Protein AF-0000000081182614 (afdb_homodimer)

Nearest PDB structures (foldseek):
  3dm3-assembly2_C  TM=4.047E-01  e=1.523E+00  Methanocaldococcus jannaschii
  1r8y-assembly1_C  TM=3.162E-01  e=4.453E-01  Mus musculus
  8aaj-assembly1_A  TM=2.707E-01  e=3.231E-01  Pyrococcus abyssi GE5
  6jdg-assembly1_B  TM=3.229E-01  e=1.166E+00  Pseudomonas aeruginosa PAO1
  6vbv-assembly1_5  TM=3.030E-01  e=2.464E+00  Bos taurus

Structure (mmCIF, N/CA/C/O backbone):
data_AF-0000000081182614-model_v1
#
loop_
_entity.id
_entity.type
_entity.pdbx_description
1 polymer 'Uncharacterized protein'
#
loop_
_atom_site.group_PDB
_atom_site.id
_atom_site.type_symbol
_atom_site.label_atom_id
_atom_site.label_alt_id
_atom_site.label_comp_id
_atom_site.label_asym_id
_atom_site.label_entity_id
_atom_site.label_seq_id
_atom_site.pdbx_PDB_ins_code
_atom_site.Cartn_x
_atom_site.Cartn_y
_atom_site.Cartn_z
_atom_site.occupancy
_atom_site.B_iso_or_equiv
_atom_site.auth_seq_id
_atom_site.auth_comp_id
_atom_site.auth_asym_id
_atom_site.auth_atom_id
_atom_site.pdbx_PDB_model_num
ATOM 1 N N . MET A 1 1 ? -8.828 -9.375 -16.016 1 37.84 1 MET A N 1
ATOM 2 C CA . MET A 1 1 ? -8.555 -9.414 -17.453 1 37.84 1 MET A CA 1
ATOM 3 C C . MET A 1 1 ? -7.168 -9.977 -17.734 1 37.84 1 MET A C 1
ATOM 5 O O . MET A 1 1 ? -6.168 -9.422 -17.266 1 37.84 1 MET A O 1
ATOM 9 N N . ASN A 1 2 ? -7.109 -11.234 -17.828 1 48.44 2 ASN A N 1
ATOM 10 C CA . ASN A 1 2 ? -5.859 -11.906 -18.188 1 48.44 2 ASN A CA 1
ATOM 11 C C . ASN A 1 2 ? -5.414 -11.531 -19.594 1 48.44 2 ASN A C 1
ATOM 13 O O . ASN A 1 2 ? -6.227 -11.508 -20.516 1 48.44 2 ASN A O 1
ATOM 17 N N . THR A 1 3 ? -4.363 -10.727 -19.609 1 53.25 3 THR A N 1
ATOM 18 C CA . THR A 1 3 ? -3.793 -10.438 -20.922 1 53.25 3 THR A CA 1
ATOM 19 C C . THR A 1 3 ? -3.18 -11.695 -21.547 1 53.25 3 THR A C 1
ATOM 21 O O . THR A 1 3 ? -2.922 -12.672 -20.828 1 53.25 3 THR A O 1
ATOM 24 N N . PRO A 1 4 ? -3.088 -11.688 -22.75 1 53.47 4 PRO A N 1
ATOM 25 C CA . PRO A 1 4 ? -2.514 -12.812 -23.5 1 53.47 4 PRO A CA 1
ATOM 26 C C . PRO A 1 4 ? -1.189 -13.289 -22.906 1 53.47 4 PRO A C 1
ATOM 28 O O . PRO A 1 4 ? -0.886 -14.484 -22.953 1 53.47 4 PRO A O 1
ATOM 31 N N . ASN A 1 5 ? -0.365 -12.383 -22.344 1 55.75 5 ASN A N 1
ATOM 32 C CA . ASN A 1 5 ? 0.938 -12.828 -21.844 1 55.75 5 ASN A CA 1
ATOM 33 C C . ASN A 1 5 ? 0.867 -13.281 -20.391 1 55.75 5 ASN A C 1
ATOM 35 O O . ASN A 1 5 ? 1.898 -13.477 -19.75 1 55.75 5 ASN A O 1
ATOM 39 N N . GLY A 1 6 ? -0.298 -13.547 -20.062 1 64.06 6 GLY A N 1
ATOM 40 C CA . GLY A 1 6 ? -0.468 -14.07 -18.719 1 64.06 6 GLY A CA 1
ATOM 41 C C . GLY A 1 6 ? -0.461 -12.984 -17.656 1 64.06 6 GLY A C 1
ATOM 42 O O . GLY A 1 6 ? -0.591 -13.281 -16.453 1 64.06 6 GLY A O 1
ATOM 43 N N . GLN A 1 7 ? -0.145 -11.742 -18.156 1 64 7 GLN A N 1
ATOM 44 C CA . GLN A 1 7 ? -0.18 -10.641 -17.203 1 64 7 GLN A CA 1
ATOM 45 C C . GLN A 1 7 ? -1.613 -10.305 -16.812 1 64 7 GLN A C 1
ATOM 47 O O . GLN A 1 7 ? -2.492 -10.188 -17.672 1 64 7 GLN A O 1
ATOM 52 N N . TRP A 1 8 ? -1.843 -10.406 -15.492 1 69.25 8 TRP A N 1
ATOM 53 C CA . TRP A 1 8 ? -3.219 -10.117 -15.109 1 69.25 8 TRP A CA 1
ATOM 54 C C . TRP A 1 8 ? -3.289 -8.844 -14.273 1 69.25 8 TRP A C 1
ATOM 56 O O . TRP A 1 8 ? -4.375 -8.312 -14.023 1 69.25 8 TRP A O 1
ATOM 66 N N . GLY A 1 9 ? -1.998 -8.383 -13.977 1 72.25 9 GLY A N 1
ATOM 67 C CA . GLY A 1 9 ? -2.062 -7.16 -13.195 1 72.25 9 GLY A CA 1
ATOM 68 C C . GLY A 1 9 ? -0.771 -6.367 -13.219 1 72.25 9 GLY A C 1
ATOM 69 O O . GLY A 1 9 ? 0.311 -6.934 -13.383 1 72.25 9 GLY A O 1
ATOM 70 N N . VAL A 1 10 ? -0.917 -5.027 -13.305 1 76.75 10 VAL A N 1
ATOM 71 C CA . VAL A 1 10 ? 0.208 -4.109 -13.164 1 76.75 10 VAL A CA 1
ATOM 72 C C . VAL A 1 10 ? -0.086 -3.102 -12.055 1 76.75 10 VAL A C 1
ATOM 74 O O . VAL A 1 10 ? -1.239 -2.713 -11.852 1 76.75 10 VAL A O 1
ATOM 77 N N . PHE A 1 11 ? 0.906 -2.816 -11.359 1 81.56 11 PHE A N 1
ATOM 78 C CA . PHE A 1 11 ? 0.817 -1.798 -10.32 1 81.56 11 PHE A CA 1
ATOM 79 C C . PHE A 1 11 ? 1.948 -0.786 -10.453 1 81.56 11 PHE A C 1
ATOM 81 O O . PHE A 1 11 ? 3.111 -1.164 -10.602 1 81.56 11 PHE A O 1
ATOM 88 N N . LEU A 1 12 ? 1.521 0.566 -10.516 1 82.06 12 LEU A N 1
ATOM 89 C CA . LEU A 1 12 ? 2.479 1.663 -10.617 1 82.06 12 LEU A CA 1
ATOM 90 C C . LEU A 1 12 ? 2.295 2.646 -9.461 1 82.06 12 LEU A C 1
ATOM 92 O O . LEU A 1 12 ? 1.167 3.006 -9.117 1 82.06 12 LEU A O 1
ATOM 96 N N . HIS A 1 13 ? 3.387 2.902 -8.859 1 81.25 13 HIS A N 1
ATOM 97 C CA . HIS A 1 13 ? 3.395 3.936 -7.824 1 81.25 13 HIS A CA 1
ATOM 98 C C . HIS A 1 13 ? 4.539 4.922 -8.039 1 81.25 13 HIS A C 1
ATOM 100 O O . HIS A 1 13 ? 5.691 4.512 -8.211 1 81.25 13 HIS A O 1
ATOM 106 N N . VAL A 1 14 ? 4.078 6.215 -8.102 1 80 14 VAL A N 1
ATOM 107 C CA . VAL A 1 14 ? 5.066 7.281 -8.227 1 80 14 VAL A CA 1
ATOM 108 C C . VAL A 1 14 ? 5.027 8.172 -6.984 1 80 14 VAL A C 1
ATOM 110 O O . VAL A 1 14 ? 3.979 8.711 -6.629 1 80 14 VAL A O 1
ATOM 113 N N . GLY A 1 15 ? 6.062 8.219 -6.27 1 78.44 15 GLY A N 1
ATOM 114 C CA . GLY A 1 15 ? 6.129 9.07 -5.09 1 78.44 15 GLY A CA 1
ATOM 115 C C . GLY A 1 15 ? 7.5 9.094 -4.449 1 78.44 15 GLY A C 1
ATOM 116 O O . GLY A 1 15 ? 8.25 8.117 -4.527 1 78.44 15 GLY A O 1
ATOM 117 N N . ASP A 1 16 ? 7.852 10.234 -3.947 1 78 16 ASP A N 1
ATOM 118 C CA . ASP A 1 16 ? 9.148 10.352 -3.299 1 78 16 ASP A CA 1
ATOM 119 C C . ASP A 1 16 ? 9.203 9.523 -2.018 1 78 16 ASP A C 1
ATOM 121 O O . ASP A 1 16 ? 8.867 8.336 -2.027 1 78 16 ASP A O 1
ATOM 125 N N . GLU A 1 17 ? 9.461 10.094 -0.89 1 86.06 17 GLU A N 1
ATOM 126 C CA . GLU A 1 17 ? 9.625 9.32 0.336 1 86.06 17 GLU A CA 1
ATOM 127 C C . GLU A 1 17 ? 8.312 8.656 0.744 1 86.06 17 GLU A C 1
ATOM 129 O O . GLU A 1 17 ? 7.355 9.336 1.128 1 86.06 17 GLU A O 1
ATOM 134 N N . SER A 1 18 ? 8.195 7.371 0.618 1 90.38 18 SER A N 1
ATOM 135 C CA . SER A 1 18 ? 6.988 6.594 0.883 1 90.38 18 SER A CA 1
ATOM 136 C C . SER A 1 18 ? 7.324 5.133 1.159 1 90.38 18 SER A C 1
ATOM 138 O O . SER A 1 18 ? 8.398 4.656 0.793 1 90.38 18 SER A O 1
ATOM 140 N N . ALA A 1 19 ? 6.504 4.535 1.866 1 90.75 19 ALA A N 1
ATOM 141 C CA . ALA A 1 19 ? 6.516 3.084 2.047 1 90.75 19 ALA A CA 1
ATOM 142 C C . ALA A 1 19 ? 5.102 2.512 2.002 1 90.75 19 ALA A C 1
ATOM 144 O O . ALA A 1 19 ? 4.148 3.166 2.43 1 90.75 19 ALA A O 1
ATOM 145 N N . GLY A 1 20 ? 4.996 1.319 1.474 1 93 20 GLY A N 1
ATOM 146 C CA . GLY A 1 20 ? 3.664 0.741 1.398 1 93 20 GLY A CA 1
ATOM 147 C C . GLY A 1 20 ? 3.672 -0.728 1.017 1 93 20 GLY A C 1
ATOM 148 O O . GLY A 1 20 ? 4.719 -1.277 0.664 1 93 20 GLY A O 1
ATOM 149 N N . ALA A 1 21 ? 2.568 -1.259 1.208 1 93.44 21 ALA A N 1
ATOM 150 C CA . ALA A 1 21 ? 2.303 -2.615 0.737 1 93.44 21 ALA A CA 1
ATOM 151 C C . ALA A 1 21 ? 0.88 -2.74 0.199 1 93.44 21 ALA A C 1
ATOM 153 O O . ALA A 1 21 ? -0.043 -2.107 0.716 1 93.44 21 ALA A O 1
ATOM 154 N N . VAL A 1 22 ? 0.739 -3.559 -0.837 1 92.69 22 VAL A N 1
ATOM 155 C CA . VAL A 1 22 ? -0.549 -3.875 -1.444 1 92.69 22 VAL A CA 1
ATOM 156 C C . VAL A 1 22 ? -0.66 -5.383 -1.667 1 92.69 22 VAL A C 1
ATOM 158 O O . VAL A 1 22 ? 0.302 -6.027 -2.092 1 92.69 22 VAL A O 1
ATOM 161 N N . VAL A 1 23 ? -1.805 -5.895 -1.354 1 93 23 VAL A N 1
ATOM 162 C CA . VAL A 1 23 ? -2.105 -7.297 -1.615 1 93 23 VAL A CA 1
ATOM 163 C C . VAL A 1 23 ? -3.256 -7.402 -2.613 1 93 23 VAL A C 1
ATOM 165 O O . VAL A 1 23 ? -4.309 -6.785 -2.426 1 93 23 VAL A O 1
ATOM 168 N N . TYR A 1 24 ? -3.025 -8.141 -3.617 1 90.31 24 TYR A N 1
ATOM 169 C CA . TYR A 1 24 ? -4.066 -8.453 -4.59 1 90.31 24 TYR A CA 1
ATOM 170 C C . TYR A 1 24 ? -4.5 -9.906 -4.48 1 90.31 24 TYR A C 1
ATOM 172 O O . TYR A 1 24 ? -3.66 -10.797 -4.312 1 90.31 24 TYR A O 1
ATOM 180 N N . ARG A 1 25 ? -5.832 -10.102 -4.613 1 89.38 25 ARG A N 1
ATOM 181 C CA . ARG A 1 25 ? -6.34 -11.461 -4.816 1 89.38 25 ARG A CA 1
ATOM 182 C C . ARG A 1 25 ? -6.457 -11.781 -6.301 1 89.38 25 ARG A C 1
ATOM 184 O O . ARG A 1 25 ? -7.051 -11.016 -7.066 1 89.38 25 ARG A O 1
ATOM 191 N N . GLY A 1 26 ? -5.777 -12.773 -6.664 1 85.5 26 GLY A N 1
ATOM 192 C CA . GLY A 1 26 ? -5.852 -13.25 -8.039 1 85.5 26 GLY A CA 1
ATOM 193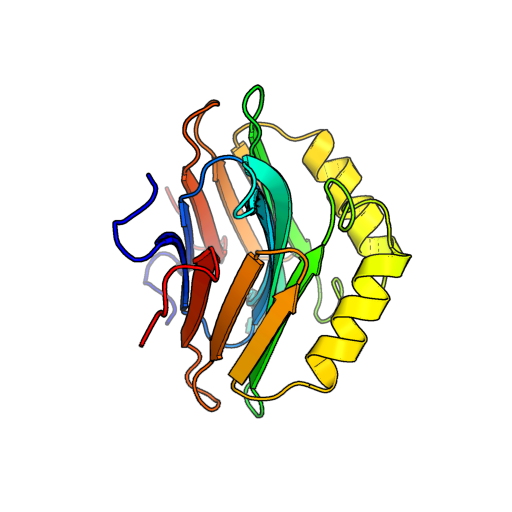 C C . GLY A 1 26 ? -5.891 -14.766 -8.141 1 85.5 26 GLY A C 1
ATOM 194 O O . GLY A 1 26 ? -6.277 -15.445 -7.184 1 85.5 26 GLY A O 1
ATOM 195 N N . LYS A 1 27 ? -5.703 -15.188 -9.336 1 85.56 27 LYS A N 1
ATOM 196 C CA . LYS A 1 27 ? -5.676 -16.625 -9.602 1 85.56 27 LYS A CA 1
ATOM 197 C C . LYS A 1 27 ? -4.305 -17.062 -10.102 1 85.56 27 LYS A C 1
ATOM 199 O O . LYS A 1 27 ? -3.658 -16.344 -10.867 1 85.56 27 LYS A O 1
ATOM 204 N N . ASN A 1 28 ? -3.865 -18.219 -9.547 1 85.69 28 ASN A N 1
ATOM 205 C CA . ASN A 1 28 ? -2.637 -18.766 -10.102 1 85.69 28 ASN A CA 1
ATOM 206 C C . ASN A 1 28 ? -2.902 -19.516 -11.406 1 85.69 28 ASN A C 1
ATOM 208 O O . ASN A 1 28 ? -4.008 -19.453 -11.945 1 85.69 28 ASN A O 1
ATOM 212 N N . LYS A 1 29 ? -1.907 -20.203 -11.969 1 82.62 29 LYS A N 1
ATOM 213 C CA . LYS A 1 29 ? -1.99 -20.859 -13.273 1 82.62 29 LYS A CA 1
ATOM 214 C C . LYS A 1 29 ? -3.057 -21.953 -13.273 1 82.62 29 LYS A C 1
ATOM 216 O O . LYS A 1 29 ? -3.596 -22.297 -14.328 1 82.62 29 LYS A O 1
ATOM 221 N N . ASP A 1 30 ? -3.348 -22.5 -12.125 1 87 30 ASP A N 1
ATOM 222 C CA . ASP A 1 30 ? -4.316 -23.594 -12.008 1 87 30 ASP A CA 1
ATOM 223 C C . ASP A 1 30 ? -5.715 -23.047 -11.727 1 87 30 ASP A C 1
ATOM 225 O O . ASP A 1 30 ? -6.645 -23.828 -11.484 1 87 30 ASP A O 1
ATOM 229 N N . GLY A 1 31 ? -5.832 -21.75 -11.648 1 86 31 GLY A N 1
ATOM 230 C CA . GLY A 1 31 ? -7.133 -21.141 -11.422 1 86 31 GLY A CA 1
ATOM 231 C C . GLY A 1 31 ? -7.492 -21.047 -9.953 1 86 31 GLY A C 1
ATOM 232 O O . GLY A 1 31 ? -8.641 -20.75 -9.609 1 86 31 GLY A O 1
ATOM 233 N N . GLN A 1 32 ? -6.48 -21.359 -9.117 1 89.5 32 GLN A N 1
ATOM 234 C CA . GLN A 1 32 ? -6.73 -21.281 -7.68 1 89.5 32 GLN A CA 1
ATOM 235 C C . GLN A 1 32 ? -6.473 -19.859 -7.16 1 89.5 32 GLN A C 1
ATOM 237 O O . GLN A 1 32 ? -5.52 -19.203 -7.578 1 89.5 32 GLN A O 1
ATOM 242 N N . ASP A 1 33 ? -7.312 -19.453 -6.199 1 89.62 33 ASP A N 1
ATOM 243 C CA . ASP A 1 33 ? -7.117 -18.156 -5.582 1 89.62 33 ASP A CA 1
ATOM 244 C C . ASP A 1 33 ? -5.785 -18.078 -4.844 1 89.62 33 ASP A C 1
ATOM 246 O O . ASP A 1 33 ? -5.387 -19.047 -4.18 1 89.62 33 ASP A O 1
ATOM 250 N N . CYS A 1 34 ? -5.098 -16.953 -5.062 1 91.69 34 CYS A N 1
ATOM 251 C CA . CYS A 1 34 ? -3.855 -16.688 -4.348 1 91.69 34 CYS A CA 1
ATOM 252 C C . CYS A 1 34 ? -3.693 -15.188 -4.086 1 91.69 34 CYS A C 1
ATOM 254 O O . CYS A 1 34 ? -4.41 -14.375 -4.668 1 91.69 34 CYS A O 1
ATOM 256 N N . ASP A 1 35 ? -2.854 -14.891 -3.117 1 92.69 35 ASP A N 1
ATOM 257 C CA . ASP A 1 35 ? -2.562 -13.508 -2.77 1 92.69 35 ASP A CA 1
ATOM 258 C C . ASP A 1 35 ? -1.184 -13.086 -3.279 1 92.69 35 ASP A C 1
ATOM 260 O O . ASP A 1 35 ? -0.199 -13.805 -3.074 1 92.69 35 ASP A O 1
ATOM 264 N N . TRP A 1 36 ? -1.189 -11.969 -3.988 1 92.69 36 TRP A N 1
ATOM 265 C CA . TRP A 1 36 ? 0.032 -11.344 -4.48 1 92.69 36 TRP A CA 1
ATOM 266 C C . TRP A 1 36 ? 0.356 -10.086 -3.689 1 92.69 36 TRP A C 1
ATOM 268 O O . TRP A 1 36 ? -0.368 -9.086 -3.771 1 92.69 36 TRP A O 1
ATOM 278 N N . MET A 1 37 ? 1.458 -10.141 -2.957 1 94.94 37 MET A N 1
ATOM 279 C CA . MET A 1 37 ? 1.853 -9 -2.139 1 94.94 37 MET A CA 1
ATOM 280 C C . MET A 1 37 ? 3.006 -8.242 -2.785 1 94.94 37 MET A C 1
ATOM 282 O O . MET A 1 37 ? 3.979 -8.844 -3.236 1 94.94 37 MET A O 1
ATOM 286 N N . GLN A 1 38 ? 2.865 -6.938 -2.896 1 94.44 38 GLN A N 1
ATOM 287 C CA . GLN A 1 38 ? 3.914 -6.004 -3.303 1 94.44 38 GLN A CA 1
ATOM 288 C C . GLN A 1 38 ? 4.23 -5.012 -2.191 1 94.44 38 GLN A C 1
ATOM 290 O O . GLN A 1 38 ? 3.322 -4.48 -1.55 1 94.44 38 GLN A O 1
ATOM 295 N N . ALA A 1 39 ? 5.465 -4.809 -1.999 1 95.5 39 ALA A N 1
ATOM 296 C CA . ALA A 1 39 ? 5.895 -3.861 -0.975 1 95.5 39 ALA A CA 1
ATOM 297 C C . ALA A 1 39 ? 7.094 -3.045 -1.451 1 95.5 39 ALA A C 1
ATOM 299 O O . ALA A 1 39 ? 7.93 -3.545 -2.209 1 95.5 39 ALA A O 1
ATOM 300 N N . TRP A 1 40 ? 7.113 -1.795 -0.985 1 94.31 40 TRP A N 1
ATOM 301 C CA . TRP A 1 40 ? 8.219 -0.918 -1.351 1 94.31 40 TRP A CA 1
ATOM 302 C C . TRP A 1 40 ? 8.578 0.014 -0.198 1 94.31 40 TRP A C 1
ATOM 304 O O . TRP A 1 40 ? 7.797 0.18 0.741 1 94.31 40 TRP A O 1
ATOM 314 N N . ARG A 1 41 ? 9.789 0.508 -0.275 1 92.75 41 ARG A N 1
ATOM 315 C CA . ARG A 1 41 ? 10.25 1.619 0.55 1 92.75 41 ARG A CA 1
ATOM 316 C C . ARG A 1 41 ? 11.164 2.547 -0.242 1 92.75 41 ARG A C 1
ATOM 318 O O . ARG A 1 41 ? 12.188 2.111 -0.775 1 92.75 41 ARG A O 1
ATOM 325 N N . ASN A 1 42 ? 10.734 3.756 -0.327 1 91.62 42 ASN A N 1
ATOM 326 C CA . ASN A 1 42 ? 11.531 4.785 -0.987 1 91.62 42 ASN A CA 1
ATOM 327 C C . ASN A 1 42 ? 11.945 5.887 -0.013 1 91.62 42 ASN A C 1
ATOM 329 O O . ASN A 1 42 ? 11.086 6.539 0.587 1 91.62 42 ASN A O 1
ATOM 333 N N . THR A 1 43 ? 13.234 6.059 0.115 1 88.75 43 THR A N 1
ATOM 334 C CA . THR A 1 43 ? 13.781 7.156 0.908 1 88.75 43 THR A CA 1
ATOM 335 C C . THR A 1 43 ? 14.688 8.039 0.059 1 88.75 43 THR A C 1
ATOM 337 O O . THR A 1 43 ? 14.852 7.805 -1.142 1 88.75 43 THR A O 1
ATOM 340 N N . MET A 1 44 ? 15.164 9.023 0.627 1 87.56 44 MET A N 1
ATOM 341 C CA . MET A 1 44 ? 16.078 9.922 -0.076 1 87.56 44 MET A CA 1
ATOM 342 C C . MET A 1 44 ? 17.391 9.219 -0.395 1 87.56 44 MET A C 1
ATOM 344 O O . MET A 1 44 ? 18.141 9.664 -1.265 1 87.56 44 MET A O 1
ATOM 348 N N . LYS A 1 45 ? 17.656 8.117 0.205 1 89.69 45 LYS A N 1
ATOM 349 C CA . LYS A 1 45 ? 18.984 7.5 0.096 1 89.69 45 LYS A CA 1
ATOM 350 C C . LYS A 1 45 ? 18.891 6.133 -0.577 1 89.69 45 LYS A C 1
ATOM 352 O O . LYS A 1 45 ? 19.859 5.676 -1.185 1 89.69 45 LYS A O 1
ATOM 357 N N . SER A 1 46 ? 17.688 5.496 -0.373 1 92.12 46 SER A N 1
ATOM 358 C CA . SER A 1 46 ? 17.609 4.129 -0.879 1 92.12 46 SER A CA 1
ATOM 359 C C . SER A 1 46 ? 16.172 3.736 -1.197 1 92.12 46 SER A C 1
ATOM 361 O O . SER A 1 46 ? 15.242 4.164 -0.512 1 92.12 46 SER A O 1
ATOM 363 N N . ASN A 1 47 ? 16.094 2.934 -2.191 1 94.19 47 ASN A N 1
ATOM 364 C CA . ASN A 1 47 ? 14.797 2.373 -2.576 1 94.19 47 ASN A CA 1
ATOM 365 C C . ASN A 1 47 ? 14.82 0.847 -2.566 1 94.19 47 ASN A C 1
ATOM 367 O O . ASN A 1 47 ? 15.852 0.238 -2.873 1 94.19 47 ASN A O 1
ATOM 371 N N . LYS A 1 48 ? 13.758 0.271 -2.137 1 95.12 48 LYS A N 1
ATOM 372 C CA . LYS A 1 48 ? 13.602 -1.179 -2.057 1 95.12 48 LYS A CA 1
ATOM 373 C C . LYS A 1 48 ? 12.305 -1.63 -2.719 1 95.12 48 LYS A C 1
ATOM 375 O O . LYS A 1 48 ? 11.281 -0.947 -2.621 1 95.12 48 LYS A O 1
ATOM 380 N N . ALA A 1 49 ? 12.344 -2.713 -3.383 1 96.06 49 ALA A N 1
ATOM 381 C CA . ALA A 1 49 ? 11.18 -3.354 -3.99 1 96.06 49 ALA A CA 1
ATOM 382 C C . ALA A 1 49 ? 11.094 -4.824 -3.594 1 96.06 49 ALA A C 1
ATOM 384 O O . ALA A 1 49 ? 12.078 -5.562 -3.711 1 96.06 49 ALA A O 1
ATOM 385 N N . TYR A 1 50 ? 9.953 -5.246 -3.146 1 96.62 50 TYR A N 1
ATOM 386 C CA . TYR A 1 50 ? 9.789 -6.617 -2.674 1 96.62 50 TYR A CA 1
ATOM 387 C C . TYR A 1 50 ? 8.406 -7.156 -3.033 1 96.62 50 TYR A C 1
ATOM 389 O O . TYR A 1 50 ? 7.41 -6.438 -2.945 1 96.62 50 TYR A O 1
ATOM 397 N N . SER A 1 51 ? 8.367 -8.453 -3.418 1 96.62 51 SER A N 1
ATOM 398 C CA . SER A 1 51 ? 7.098 -9.094 -3.734 1 96.62 51 SER A CA 1
ATOM 399 C C . SER A 1 51 ? 7.121 -10.57 -3.371 1 96.62 51 SER A C 1
ATOM 401 O O . SER A 1 51 ? 8.18 -11.211 -3.402 1 96.62 51 SER A O 1
ATOM 403 N N . GLU A 1 52 ? 5.973 -11.062 -3.037 1 95.69 52 GLU A N 1
ATOM 404 C CA . GLU A 1 52 ? 5.773 -12.484 -2.777 1 95.69 52 GLU A CA 1
ATOM 405 C C . GLU A 1 52 ? 4.379 -12.938 -3.209 1 95.69 52 GLU A C 1
ATOM 407 O O . GLU A 1 52 ? 3.453 -12.125 -3.279 1 95.69 52 GLU A O 1
ATOM 412 N N . VAL A 1 53 ? 4.297 -14.195 -3.449 1 93.69 53 VAL A N 1
ATOM 413 C CA . VAL A 1 53 ? 3.021 -14.852 -3.723 1 93.69 53 VAL A CA 1
ATOM 414 C C . VAL A 1 53 ? 2.785 -15.969 -2.711 1 93.69 53 VAL A C 1
ATOM 416 O O . VAL A 1 53 ? 3.688 -16.766 -2.426 1 93.69 53 VAL A O 1
ATOM 419 N N . ARG A 1 54 ? 1.642 -15.945 -2.141 1 94.94 54 ARG A N 1
ATOM 420 C CA . ARG A 1 54 ? 1.271 -16.984 -1.186 1 94.94 54 ARG A CA 1
ATOM 421 C C . ARG A 1 54 ? -0.21 -17.328 -1.296 1 94.94 54 ARG A C 1
ATOM 423 O O . ARG A 1 54 ? -0.922 -16.766 -2.131 1 94.94 54 ARG A O 1
ATOM 430 N N . GLY A 1 55 ? -0.642 -18.312 -0.448 1 92.62 55 GLY A N 1
ATOM 431 C CA . GLY A 1 55 ? -2.053 -18.656 -0.4 1 92.62 55 GLY A CA 1
ATOM 432 C C . GLY A 1 55 ? -2.926 -17.547 0.147 1 92.62 55 GLY A C 1
ATOM 433 O O . GLY A 1 55 ? -2.424 -16.578 0.72 1 92.62 55 GLY A O 1
ATOM 434 N N . VAL A 1 56 ? -4.23 -17.734 -0.091 1 91.56 56 VAL A N 1
ATOM 435 C CA . VAL A 1 56 ? -5.23 -16.734 0.294 1 91.56 56 VAL A CA 1
ATOM 436 C C . VAL A 1 56 ? -5.121 -16.453 1.788 1 91.56 56 VAL A C 1
ATOM 438 O O . VAL A 1 56 ? -4.922 -17.359 2.594 1 91.56 56 VAL A O 1
ATOM 441 N N . ASP A 1 57 ? -5.176 -15.141 2.146 1 90.88 57 ASP A N 1
ATOM 442 C CA . ASP A 1 57 ? -5.281 -14.625 3.51 1 90.88 57 ASP A CA 1
ATOM 443 C C . ASP A 1 57 ? -3.959 -14.773 4.254 1 90.88 57 ASP A C 1
ATOM 445 O O . ASP A 1 57 ? -3.93 -14.781 5.488 1 90.88 57 ASP A O 1
ATOM 449 N N . HIS A 1 58 ? -2.867 -14.875 3.506 1 92.25 58 HIS A N 1
ATOM 450 C CA . HIS A 1 58 ? -1.545 -14.898 4.125 1 92.25 58 HIS A CA 1
ATOM 451 C C . HIS A 1 58 ? -1.204 -13.555 4.75 1 92.25 58 HIS A C 1
ATOM 453 O O . HIS A 1 58 ? -0.595 -13.5 5.82 1 92.25 58 HIS A O 1
ATOM 459 N N . TRP A 1 59 ? -1.576 -12.484 4.07 1 90.12 59 TRP A N 1
ATOM 460 C CA . TRP A 1 59 ? -1.238 -11.141 4.527 1 90.12 59 TRP A CA 1
ATOM 461 C C . TRP A 1 59 ? -2.477 -10.414 5.039 1 90.12 59 TRP A C 1
ATOM 463 O O . TRP A 1 59 ? -2.865 -9.375 4.496 1 90.12 59 TRP A O 1
ATOM 473 N N . LYS A 1 60 ? -2.986 -10.797 6.09 1 83 60 LYS A N 1
ATOM 474 C CA . LYS A 1 60 ? -4.07 -10.062 6.734 1 83 60 LYS A CA 1
ATOM 475 C C . LYS A 1 60 ? -3.523 -8.938 7.609 1 83 60 LYS A C 1
ATOM 477 O O . LYS A 1 60 ? -2.529 -9.117 8.312 1 83 60 LYS A O 1
ATOM 482 N N . PHE A 1 61 ? -4.145 -7.801 7.516 1 74.56 61 PHE A N 1
ATOM 483 C CA . PHE A 1 61 ? -3.689 -6.613 8.234 1 74.56 61 PHE A CA 1
ATOM 484 C C . PHE A 1 61 ? -3.523 -6.91 9.719 1 74.56 61 PHE A C 1
ATOM 486 O O . PHE A 1 61 ? -2.592 -6.41 10.352 1 74.56 61 PHE A O 1
ATOM 493 N N . LYS A 1 62 ? -4.461 -7.734 10.188 1 71.31 62 LYS A N 1
ATOM 494 C CA . LYS A 1 62 ? -4.516 -7.949 11.625 1 71.31 62 LYS A CA 1
ATOM 495 C C . LYS A 1 62 ? -3.396 -8.883 12.086 1 71.31 62 LYS A C 1
ATOM 497 O O . LYS A 1 62 ? -3.141 -9.008 13.289 1 71.31 62 LYS A O 1
ATOM 502 N N . HIS A 1 63 ? -2.777 -9.484 11.086 1 76.75 63 HIS A N 1
ATOM 503 C CA . HIS A 1 63 ? -1.68 -10.383 11.43 1 76.75 63 HIS A CA 1
ATOM 504 C C . HIS A 1 63 ? -0.344 -9.648 11.414 1 76.75 63 HIS A C 1
ATOM 506 O O . HIS A 1 63 ? 0.371 -9.672 10.414 1 76.75 63 HIS A O 1
ATOM 512 N N . ALA A 1 64 ? 0.006 -9.172 12.562 1 69.31 64 ALA A N 1
ATOM 513 C CA . ALA A 1 64 ? 1.17 -8.297 12.703 1 69.31 64 ALA A CA 1
ATOM 514 C C . ALA A 1 64 ? 2.453 -9.031 12.328 1 69.31 64 ALA A C 1
ATOM 516 O O . ALA A 1 64 ? 3.35 -8.461 11.703 1 69.31 64 ALA A O 1
ATOM 517 N N . GLY A 1 65 ? 2.445 -10.227 12.719 1 77.81 65 GLY A N 1
ATOM 518 C CA . GLY A 1 65 ? 3.678 -10.969 12.523 1 77.81 65 GLY A CA 1
ATOM 519 C C . GLY A 1 65 ? 4.082 -11.086 11.062 1 77.81 65 GLY A C 1
ATOM 520 O O . GLY A 1 65 ? 5.27 -11.016 10.734 1 77.81 65 GLY A O 1
ATOM 521 N N . VAL A 1 66 ? 3.15 -11.141 10.195 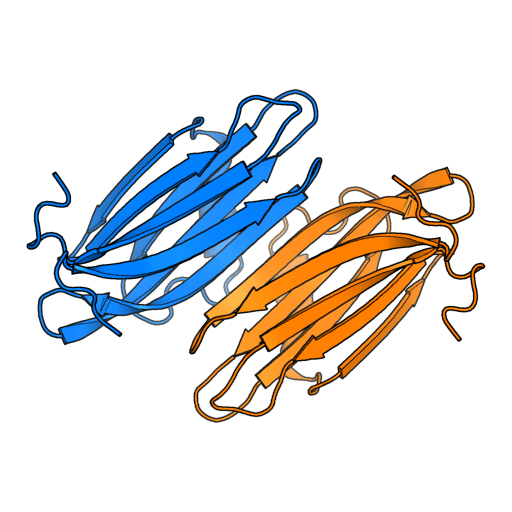1 86.25 66 VAL A N 1
ATOM 522 C CA . VAL A 1 66 ? 3.471 -11.352 8.789 1 86.25 66 VAL A CA 1
ATOM 523 C C . VAL A 1 66 ? 4.055 -10.07 8.195 1 86.25 66 VAL A C 1
ATOM 525 O O . VAL A 1 66 ? 4.957 -10.125 7.355 1 86.25 66 VAL A O 1
ATOM 528 N N . TRP A 1 67 ? 3.613 -8.984 8.664 1 87.25 67 TRP A N 1
ATOM 529 C CA . TRP A 1 67 ? 4.086 -7.73 8.094 1 87.25 67 TRP A CA 1
ATOM 530 C C . TRP A 1 67 ? 5.473 -7.379 8.617 1 87.25 67 TRP A C 1
ATOM 532 O O . TRP A 1 67 ? 6.254 -6.711 7.938 1 87.25 67 TRP A O 1
ATOM 542 N N . ALA A 1 68 ? 5.75 -7.797 9.844 1 85.56 68 ALA A N 1
ATOM 543 C CA . ALA A 1 68 ? 7.121 -7.66 10.336 1 85.56 68 ALA A CA 1
ATOM 544 C C . ALA A 1 68 ? 8.094 -8.438 9.453 1 85.56 68 ALA A C 1
ATOM 546 O O . ALA A 1 68 ? 9.195 -7.953 9.156 1 85.56 68 ALA A O 1
ATOM 547 N N . VAL A 1 69 ? 7.707 -9.602 9.07 1 89.44 69 VAL A N 1
ATOM 548 C CA . VAL A 1 69 ? 8.531 -10.422 8.188 1 89.44 69 VAL A CA 1
ATOM 549 C C . VAL A 1 69 ? 8.688 -9.734 6.832 1 89.44 69 VAL A C 1
ATOM 551 O O . VAL A 1 69 ? 9.789 -9.672 6.281 1 89.44 69 VAL A O 1
ATOM 554 N N . VAL A 1 70 ? 7.645 -9.164 6.266 1 91.25 70 VAL A N 1
ATOM 555 C CA . VAL A 1 70 ? 7.684 -8.445 4.996 1 91.25 70 VAL A CA 1
ATOM 556 C C . VAL A 1 70 ? 8.648 -7.27 5.102 1 91.25 70 VAL A C 1
ATOM 558 O O . VAL A 1 70 ? 9.445 -7.023 4.191 1 91.25 70 VAL A O 1
ATOM 561 N N . ALA A 1 71 ? 8.547 -6.59 6.242 1 88.94 71 ALA A N 1
ATOM 562 C CA . ALA A 1 71 ? 9.43 -5.445 6.453 1 88.94 71 ALA A CA 1
ATOM 563 C C . ALA A 1 71 ? 10.891 -5.867 6.43 1 88.94 71 ALA A C 1
ATOM 565 O O . ALA A 1 71 ? 11.734 -5.195 5.824 1 88.94 71 ALA A O 1
ATOM 566 N N . GLU A 1 72 ? 11.164 -6.91 7.066 1 91.94 72 GLU A N 1
ATOM 567 C CA . GLU A 1 72 ? 12.539 -7.41 7.129 1 91.94 72 GLU A CA 1
ATOM 568 C C . GLU A 1 72 ? 13.031 -7.836 5.75 1 91.94 72 GLU A C 1
ATOM 570 O O . GLU A 1 72 ? 14.125 -7.457 5.332 1 91.94 72 GLU A O 1
ATOM 575 N N . LYS A 1 73 ? 12.266 -8.578 5.098 1 94.06 73 LYS A N 1
ATOM 576 C CA . LYS A 1 73 ? 12.648 -9.062 3.771 1 94.06 73 LYS A CA 1
ATOM 577 C C . LYS A 1 73 ? 12.789 -7.902 2.785 1 94.06 73 LYS A C 1
ATOM 579 O O . LYS A 1 73 ? 13.703 -7.887 1.964 1 94.06 73 LYS A O 1
ATOM 584 N N . MET A 1 74 ? 11.82 -7.012 2.824 1 93.81 74 MET A N 1
ATOM 585 C CA . MET A 1 74 ? 11.898 -5.82 1.982 1 93.81 74 MET A CA 1
ATOM 586 C C . MET A 1 74 ? 13.164 -5.027 2.281 1 93.81 74 MET A C 1
ATOM 588 O O . MET A 1 74 ? 13.828 -4.543 1.364 1 93.81 74 MET A O 1
ATOM 592 N N . GLY A 1 75 ? 13.461 -4.875 3.598 1 92.06 75 GLY A N 1
ATOM 593 C CA . GLY A 1 75 ? 14.672 -4.172 3.996 1 92.06 75 GLY A CA 1
ATOM 594 C C . GLY A 1 75 ? 15.93 -4.777 3.412 1 92.06 75 GLY A C 1
ATOM 595 O O . GLY A 1 75 ? 16.906 -4.066 3.141 1 92.06 75 GLY A O 1
ATOM 596 N N . ASP A 1 76 ? 15.867 -6.047 3.182 1 94.88 76 ASP A N 1
ATOM 597 C CA . ASP A 1 76 ? 17.031 -6.762 2.666 1 94.88 76 ASP A CA 1
ATOM 598 C C . ASP A 1 76 ? 16.984 -6.84 1.142 1 94.88 76 ASP A C 1
ATOM 600 O O . ASP A 1 76 ? 17.922 -7.363 0.519 1 94.88 76 ASP A O 1
ATOM 604 N N . SER A 1 77 ? 15.938 -6.352 0.525 1 95.81 77 SER A N 1
ATOM 605 C CA . SER A 1 77 ? 15.797 -6.445 -0.924 1 95.81 77 SER A CA 1
ATOM 606 C C . SER A 1 77 ? 16.578 -5.336 -1.629 1 95.81 77 SER A C 1
ATOM 608 O O . SER A 1 77 ? 17.375 -4.637 -1.003 1 95.81 77 SER A O 1
ATOM 610 N N . ASN A 1 78 ? 16.438 -5.301 -2.967 1 95.75 78 ASN A N 1
ATOM 611 C CA . ASN A 1 78 ? 17.109 -4.312 -3.801 1 95.75 78 ASN A CA 1
ATOM 612 C C . ASN A 1 78 ? 16.125 -3.607 -4.734 1 95.75 78 ASN A C 1
ATOM 614 O O . ASN A 1 78 ? 14.961 -3.416 -4.387 1 95.75 78 ASN A O 1
ATOM 618 N N . LEU A 1 79 ? 16.688 -3.092 -5.797 1 96 79 LEU A N 1
ATOM 619 C CA . LEU A 1 79 ? 15.867 -2.293 -6.707 1 96 79 LEU A CA 1
ATOM 620 C C . LEU A 1 79 ? 14.984 -3.186 -7.57 1 96 79 LEU A C 1
ATOM 622 O O . LEU A 1 79 ? 14.086 -2.695 -8.258 1 96 79 LEU A O 1
ATOM 626 N N . MET A 1 80 ? 15.227 -4.477 -7.512 1 94.94 80 MET A N 1
ATOM 627 C CA . MET A 1 80 ? 14.422 -5.449 -8.25 1 94.94 80 MET A CA 1
ATOM 628 C C . MET A 1 80 ? 14.258 -6.734 -7.445 1 94.94 80 MET A C 1
ATOM 630 O O . MET A 1 80 ? 15.148 -7.117 -6.688 1 94.94 80 MET A O 1
ATOM 634 N N . ASN A 1 81 ? 13.102 -7.305 -7.566 1 95.62 81 ASN A N 1
ATOM 635 C CA . ASN A 1 81 ? 12.797 -8.594 -6.953 1 9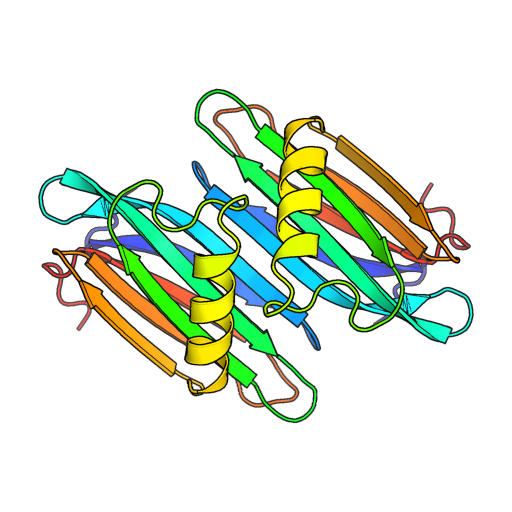5.62 81 ASN A CA 1
ATOM 636 C C . ASN A 1 81 ? 11.914 -9.445 -7.859 1 95.62 81 ASN A C 1
ATOM 638 O O . ASN A 1 81 ? 10.977 -8.945 -8.477 1 95.62 81 ASN A O 1
ATOM 642 N N . VAL A 1 82 ? 12.289 -10.672 -7.953 1 93.06 82 VAL A N 1
ATOM 643 C CA . VAL A 1 82 ? 11.5 -11.641 -8.703 1 93.06 82 VAL A CA 1
ATOM 644 C C . VAL A 1 82 ? 10.992 -12.734 -7.762 1 93.06 82 VAL A C 1
ATOM 646 O O . VAL A 1 82 ? 11.758 -13.258 -6.949 1 93.06 82 VAL A O 1
ATOM 649 N N . GLU A 1 83 ? 9.734 -13.031 -7.938 1 94.19 83 GLU A N 1
ATOM 650 C CA . GLU A 1 83 ? 9.102 -14.07 -7.129 1 94.19 83 GLU A CA 1
ATOM 651 C C . GLU A 1 83 ? 8.391 -15.094 -8.008 1 94.19 83 GLU A C 1
ATOM 653 O O . GLU A 1 83 ? 7.652 -14.734 -8.922 1 94.19 83 GLU A O 1
ATOM 658 N N . LYS A 1 84 ? 8.75 -16.297 -7.715 1 90.94 84 LYS A N 1
ATOM 659 C CA . LYS A 1 84 ? 8.008 -17.422 -8.273 1 90.94 84 LYS A CA 1
ATOM 660 C C . LYS A 1 84 ? 7.504 -18.344 -7.168 1 90.94 84 LYS A C 1
ATOM 662 O O . LYS A 1 84 ? 8.273 -18.766 -6.305 1 90.94 84 LYS A O 1
ATOM 667 N N . HIS A 1 85 ? 6.168 -18.531 -7.199 1 90.75 85 HIS A N 1
ATOM 668 C CA . HIS A 1 85 ? 5.578 -19.406 -6.188 1 90.75 85 HIS A CA 1
ATOM 669 C C . HIS A 1 85 ? 4.25 -19.984 -6.664 1 90.75 85 HIS A C 1
ATOM 671 O O . HIS A 1 85 ? 3.367 -19.25 -7.105 1 90.75 85 HIS A O 1
ATOM 677 N N . ASP A 1 86 ? 4.062 -21.25 -6.602 1 87.31 86 ASP A N 1
ATOM 678 C CA . ASP A 1 86 ? 2.816 -21.969 -6.84 1 87.31 86 ASP A CA 1
ATOM 679 C C . ASP A 1 86 ? 2.117 -21.453 -8.102 1 87.31 86 ASP A C 1
ATOM 681 O O . ASP A 1 86 ? 0.924 -21.156 -8.07 1 87.31 86 ASP A O 1
ATOM 685 N N . GLY A 1 87 ? 2.844 -21.344 -9.188 1 83 87 GLY A N 1
ATOM 686 C CA . GLY A 1 87 ? 2.264 -21.016 -10.484 1 83 87 GLY A CA 1
ATOM 687 C C . GLY A 1 87 ? 2.051 -19.531 -10.68 1 83 87 GLY A C 1
ATOM 688 O O . GLY A 1 87 ? 1.41 -19.109 -11.641 1 83 87 GLY A O 1
ATOM 689 N N . GLY A 1 88 ? 2.416 -18.766 -9.664 1 86.38 88 GLY A N 1
ATOM 690 C CA . GLY A 1 88 ? 2.398 -17.312 -9.797 1 86.38 88 GLY A CA 1
ATOM 691 C C . GLY A 1 88 ? 3.785 -16.719 -9.891 1 86.38 88 GLY A C 1
ATOM 692 O O . GLY A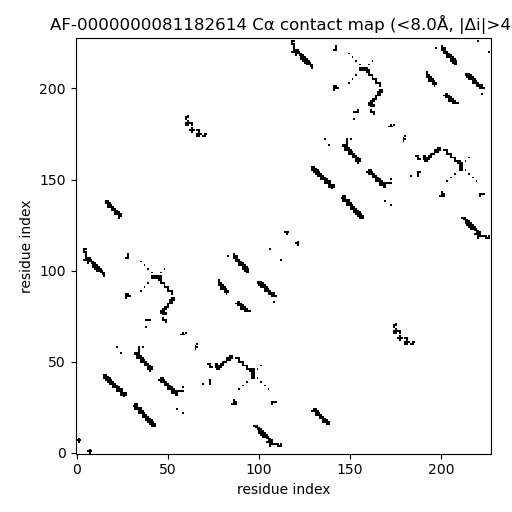 1 88 ? 4.742 -17.25 -9.32 1 86.38 88 GLY A O 1
ATOM 693 N N . CYS A 1 89 ? 3.881 -15.609 -10.727 1 88.56 89 CYS A N 1
ATOM 694 C CA . CYS A 1 89 ? 5.145 -14.891 -10.875 1 88.56 89 CYS A CA 1
ATOM 695 C C . CYS A 1 89 ? 4.938 -13.391 -10.758 1 88.56 89 CYS A C 1
ATOM 697 O O . CYS A 1 89 ? 3.977 -12.852 -11.312 1 88.56 89 CYS A O 1
ATOM 699 N N . SER A 1 90 ? 5.75 -12.781 -10.055 1 91.44 90 SER A N 1
ATOM 700 C CA . SER A 1 90 ? 5.734 -11.328 -9.984 1 91.44 90 SER A CA 1
ATOM 701 C C . SER A 1 90 ? 7.137 -10.75 -10.133 1 91.44 90 SER A C 1
ATOM 703 O O . SER A 1 90 ? 8.109 -11.32 -9.625 1 91.44 90 SER A O 1
ATOM 705 N N . ILE A 1 91 ? 7.258 -9.711 -10.906 1 92.31 91 ILE A N 1
ATOM 706 C CA . ILE A 1 91 ? 8.484 -8.93 -11.031 1 92.31 91 ILE A CA 1
ATOM 707 C C . ILE A 1 91 ? 8.227 -7.496 -10.578 1 92.31 91 ILE A C 1
ATOM 709 O O . ILE A 1 91 ? 7.289 -6.848 -11.055 1 92.31 91 ILE A O 1
ATOM 713 N N . VAL A 1 92 ? 9.008 -7.062 -9.633 1 94.62 92 VAL A N 1
ATOM 714 C CA . VAL A 1 92 ? 8.852 -5.691 -9.148 1 94.62 92 VAL A CA 1
ATOM 715 C C . VAL A 1 92 ? 10.172 -4.938 -9.289 1 94.62 92 VAL A C 1
ATOM 717 O O . VAL A 1 92 ? 11.25 -5.523 -9.125 1 94.62 92 VAL A O 1
ATOM 720 N N . THR A 1 93 ? 10.07 -3.668 -9.633 1 94.31 93 THR A N 1
ATOM 721 C CA . THR A 1 93 ? 11.227 -2.789 -9.766 1 94.31 93 THR A CA 1
ATOM 722 C C . THR A 1 93 ? 10.93 -1.415 -9.172 1 94.31 93 THR A C 1
ATOM 724 O O . THR A 1 93 ? 9.781 -0.98 -9.141 1 94.31 93 THR A O 1
ATOM 727 N N . VAL A 1 94 ? 11.945 -0.784 -8.633 1 94.38 94 VAL A N 1
ATOM 728 C CA . VAL A 1 94 ? 11.852 0.604 -8.195 1 94.38 94 VAL A CA 1
ATOM 729 C C . VAL A 1 94 ? 13.07 1.382 -8.68 1 94.38 94 VAL A C 1
ATOM 731 O O . VAL A 1 94 ? 14.172 0.829 -8.773 1 94.38 94 VAL A O 1
ATOM 734 N N . GLY A 1 95 ? 12.898 2.605 -9.094 1 91.75 95 GLY A N 1
ATOM 735 C CA . GLY A 1 95 ? 14 3.451 -9.523 1 91.75 95 GLY A CA 1
ATOM 736 C C . GLY A 1 95 ? 14.969 3.777 -8.406 1 91.75 95 GLY A C 1
ATOM 737 O O . GLY A 1 95 ? 14.664 3.578 -7.23 1 91.75 95 GLY A O 1
ATOM 738 N N . ARG A 1 96 ? 16.234 4.32 -8.742 1 91.25 96 ARG A N 1
ATOM 739 C CA . ARG A 1 96 ? 17.219 4.719 -7.75 1 91.25 96 ARG A CA 1
ATOM 740 C C . ARG A 1 96 ? 16.812 6.004 -7.043 1 91.25 96 ARG A C 1
ATOM 742 O O . ARG A 1 96 ? 16.188 6.879 -7.648 1 91.25 96 ARG A O 1
ATOM 749 N N . ALA A 1 97 ? 17.109 5.996 -5.793 1 87 97 ALA A N 1
ATOM 750 C CA . ALA A 1 97 ? 16.859 7.215 -5.027 1 87 97 ALA A CA 1
ATOM 751 C C . ALA A 1 97 ? 17.531 8.422 -5.676 1 87 97 ALA A C 1
ATOM 753 O O . ALA A 1 97 ? 18.609 8.297 -6.25 1 87 97 ALA A O 1
ATOM 754 N N . PRO A 1 98 ? 16.906 9.594 -5.645 1 82.5 98 PRO A N 1
ATOM 755 C CA . PRO A 1 98 ? 15.688 9.938 -4.926 1 82.5 98 PRO A CA 1
ATOM 756 C C . PRO A 1 98 ? 14.43 9.766 -5.777 1 82.5 98 PRO A C 1
ATOM 758 O O . PRO A 1 98 ? 13.32 10 -5.301 1 82.5 98 PRO A O 1
ATOM 761 N N . THR A 1 99 ? 14.57 9.398 -7.098 1 78.88 99 THR A N 1
ATOM 762 C CA . THR A 1 99 ? 13.406 9.188 -7.949 1 78.88 99 THR A CA 1
ATOM 763 C C . THR A 1 99 ? 12.797 7.816 -7.695 1 78.88 99 THR A C 1
ATOM 765 O O . THR A 1 99 ? 13.516 6.836 -7.496 1 78.88 99 THR A O 1
ATOM 768 N N . SER A 1 100 ? 11.5 7.832 -7.477 1 81.56 100 SER A N 1
ATOM 769 C CA . SER A 1 100 ? 10.953 6.52 -7.152 1 81.56 100 SER A CA 1
ATOM 770 C C . SER A 1 100 ? 9.742 6.191 -8.023 1 81.56 100 SER A C 1
ATOM 772 O O . SER A 1 100 ? 8.734 6.895 -7.977 1 81.56 100 SER A O 1
ATOM 774 N N . ILE A 1 101 ? 9.883 5.383 -8.938 1 87 101 ILE A N 1
ATOM 775 C CA . ILE A 1 101 ? 8.82 4.715 -9.68 1 87 101 ILE A CA 1
ATOM 776 C C . ILE A 1 101 ? 8.828 3.221 -9.367 1 87 101 ILE A C 1
ATOM 778 O O . ILE A 1 101 ? 9.797 2.52 -9.68 1 87 101 ILE A O 1
ATOM 782 N N . TYR A 1 102 ? 7.887 2.826 -8.648 1 92.44 102 TYR A N 1
ATOM 783 C CA . TYR A 1 102 ? 7.723 1.403 -8.375 1 92.44 102 TYR A CA 1
ATOM 784 C C . TYR A 1 102 ? 6.766 0.759 -9.367 1 92.44 102 TYR A C 1
ATOM 786 O O . TYR A 1 102 ? 5.656 1.249 -9.578 1 92.44 102 TYR A O 1
ATOM 794 N N . GLU A 1 103 ? 7.219 -0.287 -9.977 1 90.44 103 GLU A N 1
ATOM 795 C CA . GLU A 1 103 ? 6.406 -1.028 -10.938 1 90.44 103 GLU A CA 1
ATOM 796 C C . GLU A 1 103 ? 6.352 -2.512 -10.586 1 90.44 103 GLU A C 1
ATOM 798 O O . GLU A 1 103 ? 7.375 -3.115 -10.258 1 90.44 103 GLU A O 1
ATOM 803 N N . ALA A 1 104 ? 5.195 -3.029 -10.586 1 92.06 104 ALA A N 1
ATOM 804 C CA . ALA A 1 104 ? 5 -4.465 -10.383 1 92.06 104 ALA A CA 1
ATOM 805 C C . ALA A 1 104 ? 4.262 -5.082 -11.57 1 92.06 104 ALA A C 1
ATOM 807 O O . ALA A 1 104 ? 3.256 -4.539 -12.039 1 92.06 104 ALA A O 1
ATOM 808 N N . VAL A 1 105 ? 4.758 -6.145 -12.031 1 87 105 VAL A N 1
ATOM 809 C CA . VAL A 1 105 ? 4.105 -6.953 -13.062 1 87 105 VAL A CA 1
ATOM 810 C C . VAL A 1 105 ? 3.775 -8.336 -12.5 1 87 105 VAL A C 1
ATOM 812 O O . VAL A 1 105 ? 4.652 -9.031 -11.984 1 87 105 VAL A O 1
ATOM 815 N N . LEU A 1 106 ? 2.506 -8.711 -12.547 1 87.5 106 LEU A N 1
ATOM 816 C CA . LEU A 1 106 ? 2.008 -9.984 -12.039 1 87.5 10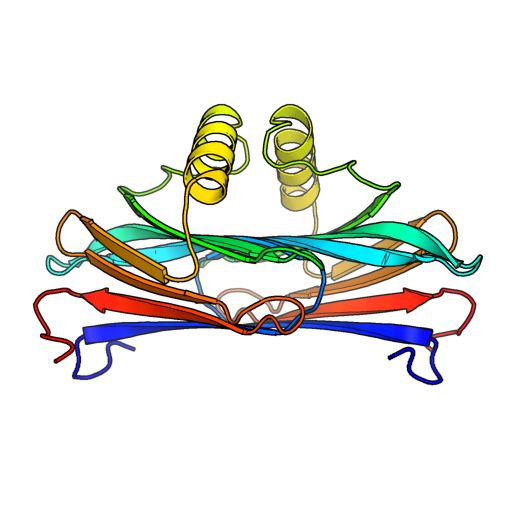6 LEU A CA 1
ATOM 817 C C . LEU A 1 106 ? 1.577 -10.891 -13.18 1 87.5 106 LEU A C 1
ATOM 819 O O . LEU A 1 106 ? 0.754 -10.508 -14.016 1 87.5 106 LEU A O 1
ATOM 823 N N . THR A 1 107 ? 2.182 -12 -13.188 1 82.62 107 THR A N 1
ATOM 824 C CA . THR A 1 107 ? 1.923 -12.891 -14.305 1 82.62 107 THR A CA 1
ATOM 825 C C . THR A 1 107 ? 1.641 -14.312 -13.812 1 82.62 107 THR A C 1
ATOM 827 O O . THR A 1 107 ? 1.959 -14.648 -12.672 1 82.62 107 THR A O 1
ATOM 830 N N . HIS A 1 108 ? 0.923 -14.984 -14.656 1 77.69 108 HIS A N 1
ATOM 831 C CA . HIS A 1 108 ? 0.868 -16.438 -14.523 1 77.69 108 HIS A CA 1
ATOM 832 C C . HIS A 1 108 ? 2.023 -17.094 -15.266 1 77.69 108 HIS A C 1
ATOM 834 O O . HIS A 1 108 ? 2.49 -16.578 -16.281 1 77.69 108 HIS A O 1
ATOM 840 N N . PRO A 1 109 ? 3.133 -17.641 -14.516 1 61.12 109 PRO A N 1
ATOM 841 C CA . PRO A 1 109 ? 4.328 -18.188 -15.164 1 61.12 109 PRO A CA 1
ATOM 842 C C . PRO A 1 109 ? 4.031 -18.781 -16.531 1 61.12 109 PRO A C 1
ATOM 844 O O . PRO A 1 109 ? 4.93 -18.875 -17.375 1 61.12 109 PRO A O 1
ATOM 847 N N . ASN A 1 110 ? 3.139 -19.609 -16.609 1 54.53 110 ASN A N 1
ATOM 848 C CA . ASN A 1 110 ? 3.236 -20.328 -17.875 1 54.53 110 ASN A CA 1
ATOM 849 C C . ASN A 1 110 ? 3.318 -19.375 -19.062 1 54.53 110 ASN A C 1
ATOM 851 O O . ASN A 1 110 ? 3.43 -19.812 -20.203 1 54.53 110 ASN A O 1
ATOM 855 N N . ILE A 1 111 ? 3.039 -18.172 -18.781 1 45.75 111 ILE A N 1
ATOM 856 C CA . ILE A 1 111 ? 3.254 -17.438 -20.031 1 45.75 111 ILE A CA 1
ATOM 857 C C . ILE A 1 111 ? 4.547 -16.625 -19.938 1 45.75 111 ILE A C 1
ATOM 859 O O . ILE A 1 111 ? 4.781 -15.922 -18.953 1 45.75 111 ILE A O 1
ATOM 863 N N . SER A 1 112 ? 5.645 -17.203 -20.469 1 41.12 112 SER A N 1
ATOM 864 C CA . SER A 1 112 ? 6.949 -16.562 -20.594 1 41.12 112 SER A CA 1
ATOM 865 C C . SER A 1 112 ? 6.812 -15.047 -20.734 1 41.12 112 SER A C 1
ATOM 867 O O . SER A 1 112 ? 6.113 -14.562 -21.625 1 41.12 112 SER A O 1
ATOM 869 N N . PRO A 1 113 ? 7.008 -14.406 -19.688 1 38.66 113 PRO A N 1
ATOM 870 C CA . PRO A 1 113 ? 6.938 -12.984 -20.047 1 38.66 113 PRO A CA 1
ATOM 871 C C . PRO A 1 113 ? 7.832 -12.633 -21.234 1 38.66 113 PRO A C 1
ATOM 873 O O . PRO A 1 113 ? 7.73 -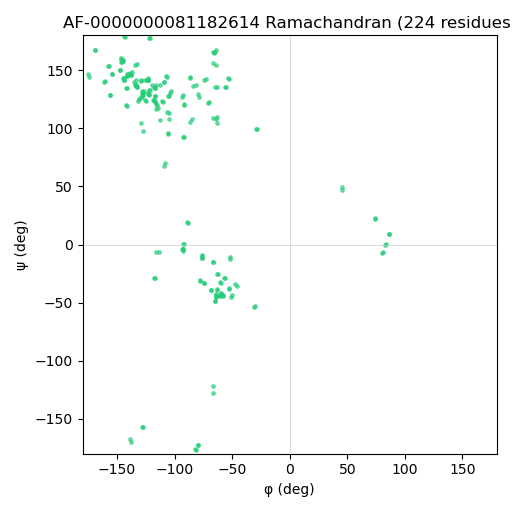11.523 -21.781 1 38.66 113 PRO A O 1
ATOM 876 N N . PHE A 1 114 ? 9.055 -13.148 -21.172 1 31.89 114 PHE A N 1
ATOM 877 C CA . PHE A 1 114 ? 9.977 -13.039 -22.297 1 31.89 114 PHE A CA 1
ATOM 878 C C . PHE A 1 114 ? 9.773 -14.195 -23.266 1 31.89 114 PHE A C 1
ATOM 880 O O . PHE A 1 114 ? 9.398 -15.297 -22.859 1 31.89 114 PHE A O 1
ATOM 887 N N . MET B 1 1 ? 6.254 19.406 -4.441 1 37.81 1 MET B N 1
ATOM 888 C CA . MET B 1 1 ? 5.637 20.484 -5.203 1 37.81 1 MET B CA 1
ATOM 889 C C . MET B 1 1 ? 4.285 20.875 -4.609 1 37.81 1 MET B C 1
ATOM 891 O O . MET B 1 1 ? 3.385 20.031 -4.512 1 37.81 1 MET B O 1
ATOM 895 N N . ASN B 1 2 ? 4.344 21.734 -3.672 1 48.31 2 ASN B N 1
ATOM 896 C CA . ASN B 1 2 ? 3.125 22.266 -3.078 1 48.31 2 ASN B CA 1
ATOM 897 C C . ASN B 1 2 ? 2.295 23.047 -4.098 1 48.31 2 ASN B C 1
ATOM 899 O O . ASN B 1 2 ? 2.838 23.828 -4.875 1 48.31 2 ASN B O 1
ATOM 903 N N . THR B 1 3 ? 1.234 22.375 -4.504 1 52.75 3 THR B N 1
ATOM 904 C CA . THR B 1 3 ? 0.317 23.109 -5.363 1 52.75 3 THR B CA 1
ATOM 905 C C . THR B 1 3 ? -0.311 24.281 -4.605 1 52.75 3 THR B C 1
ATOM 907 O O . THR B 1 3 ? -0.307 24.297 -3.373 1 52.75 3 THR B O 1
ATOM 910 N N . PRO B 1 4 ? -0.688 25.234 -5.336 1 54.31 4 PRO B N 1
ATOM 911 C CA . PRO B 1 4 ? -1.302 26.438 -4.77 1 54.31 4 PRO B CA 1
ATOM 912 C C . PRO B 1 4 ? -2.373 26.109 -3.727 1 54.31 4 PRO B C 1
ATOM 914 O O . PRO B 1 4 ? -2.523 26.844 -2.746 1 54.31 4 PRO B O 1
ATOM 917 N N . ASN B 1 5 ? -3.162 25.031 -3.896 1 57.31 5 ASN B N 1
ATOM 918 C CA . ASN B 1 5 ? -4.242 24.781 -2.949 1 57.31 5 ASN B CA 1
ATOM 919 C C . ASN B 1 5 ? -3.766 23.953 -1.76 1 57.31 5 ASN B C 1
ATOM 921 O O . ASN B 1 5 ? -4.578 23.469 -0.971 1 57.31 5 ASN B O 1
ATOM 925 N N . GLY B 1 6 ? -2.518 23.969 -1.644 1 66.19 6 GLY B N 1
ATOM 926 C CA . GLY B 1 6 ? -1.961 23.281 -0.491 1 66.19 6 GLY B CA 1
ATOM 927 C C . GLY B 1 6 ? -1.844 21.781 -0.693 1 66.19 6 GLY B C 1
ATOM 928 O O . GLY B 1 6 ? -1.408 21.062 0.207 1 66.19 6 GLY B O 1
ATOM 929 N N . GLN B 1 7 ? -2.412 21.375 -1.868 1 66.94 7 GLN B N 1
ATOM 930 C CA . GLN B 1 7 ? -2.277 19.953 -2.168 1 66.94 7 GLN B CA 1
ATOM 931 C C . GLN B 1 7 ? -0.832 19.594 -2.504 1 66.94 7 GLN B C 1
ATOM 933 O O . GLN B 1 7 ? -0.185 20.281 -3.297 1 66.94 7 GLN B O 1
ATOM 938 N N . TRP B 1 8 ? -0.312 18.641 -1.721 1 73.94 8 TRP B N 1
ATOM 939 C CA . TRP B 1 8 ? 1.076 18.312 -2.014 1 73.94 8 TRP B CA 1
ATOM 940 C C . TRP B 1 8 ? 1.193 16.859 -2.496 1 73.94 8 TRP B C 1
ATOM 942 O O . TRP B 1 8 ? 2.248 16.453 -2.98 1 73.94 8 TRP B O 1
ATOM 952 N N . GLY B 1 9 ? -0.032 16.188 -2.395 1 76.62 9 GLY B N 1
ATOM 953 C CA . GLY B 1 9 ? 0.065 14.82 -2.865 1 76.62 9 GLY B CA 1
ATOM 954 C C . GLY B 1 9 ? -1.28 14.211 -3.215 1 76.62 9 GLY B C 1
ATOM 955 O O . GLY B 1 9 ? -2.305 14.594 -2.645 1 76.62 9 GLY B O 1
ATOM 956 N N . VAL B 1 10 ? -1.327 13.43 -4.289 1 80.62 10 VAL B N 1
ATOM 957 C CA . VAL B 1 10 ? -2.488 12.625 -4.66 1 80.62 10 VAL B CA 1
ATOM 958 C C . VAL B 1 10 ? -2.076 11.164 -4.832 1 80.62 10 VAL B C 1
ATOM 960 O O . VAL B 1 10 ? -0.953 10.875 -5.254 1 80.62 10 VAL B O 1
ATOM 963 N N . PHE B 1 11 ? -2.891 10.336 -4.43 1 84.62 11 PHE B N 1
ATOM 964 C CA . PHE B 1 11 ? -2.691 8.898 -4.617 1 84.62 11 PHE B CA 1
ATOM 965 C C . PHE B 1 11 ? -3.924 8.258 -5.246 1 84.62 11 PHE B C 1
ATOM 967 O O . PHE B 1 11 ? -5.047 8.5 -4.805 1 84.62 11 PHE B O 1
ATOM 974 N N . LEU B 1 12 ? -3.678 7.5 -6.391 1 84.44 12 LEU B N 1
ATOM 975 C CA . LEU B 1 12 ? -4.746 6.789 -7.09 1 84.44 12 LEU B CA 1
ATOM 976 C C . LEU B 1 12 ? -4.43 5.301 -7.195 1 84.44 12 LEU B C 1
ATOM 978 O O . LEU B 1 12 ? -3.301 4.926 -7.512 1 84.44 12 LEU B O 1
ATOM 982 N N . HIS B 1 13 ? -5.371 4.555 -6.82 1 83.19 13 HIS B N 1
ATOM 983 C CA . HIS B 1 13 ? -5.266 3.109 -6.992 1 83.19 13 HIS B CA 1
ATOM 984 C C . HIS B 1 13 ? -6.527 2.537 -7.625 1 83.19 13 HIS B C 1
ATOM 986 O O . HIS B 1 13 ? -7.637 2.797 -7.156 1 83.19 13 HIS B O 1
ATOM 992 N N . VAL B 1 14 ? -6.238 1.853 -8.781 1 81.19 14 VAL B N 1
ATOM 993 C CA . VAL B 1 14 ? -7.332 1.17 -9.461 1 81.19 14 VAL B CA 1
ATOM 994 C C . VAL B 1 14 ? -7.109 -0.34 -9.414 1 81.19 14 VAL B C 1
ATOM 996 O O . VAL B 1 14 ? -6.066 -0.834 -9.844 1 81.19 14 VAL B O 1
ATOM 999 N N . GLY B 1 15 ? -7.957 -1.044 -8.812 1 76.88 15 GLY B N 1
ATOM 1000 C CA . GLY B 1 15 ? -7.824 -2.492 -8.766 1 76.88 15 GLY B CA 1
ATOM 1001 C C . GLY B 1 15 ? -9 -3.178 -8.102 1 76.88 15 GLY B C 1
ATOM 1002 O O . GLY B 1 15 ? -9.688 -2.578 -7.27 1 76.88 15 GLY B O 1
ATOM 1003 N N . ASP B 1 16 ? -9.281 -4.363 -8.609 1 76.69 16 ASP B N 1
ATOM 1004 C CA . ASP B 1 16 ? -10.391 -5.109 -8.023 1 76.69 16 ASP B CA 1
ATOM 1005 C C . ASP B 1 16 ? -10.078 -5.523 -6.59 1 76.69 16 ASP B C 1
ATOM 1007 O O . ASP B 1 16 ? -9.656 -4.699 -5.773 1 76.69 16 ASP B O 1
ATOM 1011 N N . GLU B 1 17 ? -10.211 -6.77 -6.25 1 85.62 17 GLU B N 1
ATOM 1012 C CA . GLU B 1 17 ? -10.031 -7.195 -4.867 1 85.62 17 GLU B CA 1
ATOM 1013 C C . GLU B 1 17 ? -8.594 -6.949 -4.398 1 85.62 17 GLU B C 1
ATOM 1015 O O . GLU B 1 17 ? -7.656 -7.57 -4.898 1 85.62 17 GLU B O 1
ATOM 1020 N N . SER B 1 18 ? -8.383 -6.008 -3.518 1 89.94 18 SER B N 1
ATOM 1021 C CA . SER B 1 18 ? -7.07 -5.598 -3.023 1 89.94 18 SER B CA 1
ATOM 1022 C C . SER B 1 18 ? -7.184 -4.918 -1.661 1 89.94 18 SER B C 1
ATOM 1024 O O . SER B 1 18 ? -8.258 -4.438 -1.287 1 89.94 18 SER B O 1
ATOM 1026 N N . ALA B 1 19 ? -6.168 -4.996 -0.948 1 90.62 19 ALA B N 1
ATOM 1027 C CA . ALA B 1 19 ? -5.984 -4.223 0.277 1 90.62 19 ALA B CA 1
ATOM 1028 C C . ALA B 1 19 ? -4.562 -3.678 0.377 1 90.62 19 ALA B C 1
ATOM 1030 O O . ALA B 1 19 ? -3.613 -4.32 -0.074 1 90.62 19 ALA B O 1
ATOM 1031 N N . GLY B 1 20 ? -4.457 -2.51 0.945 1 92.88 20 GLY B N 1
ATOM 1032 C CA . GLY B 1 20 ? -3.121 -1.943 1.047 1 92.88 20 GLY B CA 1
ATOM 1033 C C . GLY B 1 20 ? -3.057 -0.724 1.947 1 92.88 20 GLY B C 1
ATOM 1034 O O . GLY B 1 20 ? -4.09 -0.217 2.389 1 92.88 20 GLY B O 1
ATOM 1035 N N . ALA B 1 21 ? -1.881 -0.411 2.225 1 93.56 21 ALA B N 1
ATOM 1036 C CA . ALA B 1 21 ? -1.582 0.835 2.926 1 93.56 21 ALA B CA 1
ATOM 1037 C C . ALA B 1 21 ? -0.307 1.477 2.387 1 93.56 21 ALA B C 1
ATOM 1039 O O . ALA B 1 21 ? 0.634 0.777 2.004 1 93.56 21 ALA B O 1
ATOM 1040 N N . VAL B 1 22 ? -0.323 2.811 2.367 1 93.06 22 VAL B N 1
ATOM 1041 C CA . VAL B 1 22 ? 0.823 3.615 1.958 1 93.06 22 VAL B CA 1
ATOM 1042 C C . VAL B 1 22 ? 1.043 4.746 2.961 1 93.06 22 VAL B C 1
ATOM 1044 O O . VAL B 1 22 ? 0.086 5.371 3.42 1 93.06 22 VAL B O 1
ATOM 1047 N N . VAL B 1 23 ? 2.271 4.953 3.285 1 93.38 23 VAL B N 1
ATOM 1048 C CA . VAL B 1 23 ? 2.654 6.074 4.137 1 93.38 23 VAL B CA 1
ATOM 1049 C C . VAL B 1 23 ? 3.559 7.031 3.361 1 93.38 23 VAL B C 1
ATOM 1051 O O . VAL B 1 23 ? 4.555 6.609 2.768 1 93.38 23 VAL B O 1
ATOM 1054 N N . TYR B 1 24 ? 3.193 8.242 3.369 1 91.06 24 TYR B N 1
ATOM 1055 C CA . TYR B 1 24 ? 4.02 9.297 2.795 1 91.06 24 TYR B CA 1
ATOM 1056 C C . TYR B 1 24 ? 4.613 10.18 3.885 1 91.06 24 TYR B C 1
ATOM 1058 O O . TYR B 1 24 ? 3.926 10.531 4.848 1 91.06 24 TYR B O 1
ATOM 1066 N N . ARG B 1 25 ? 5.891 10.555 3.676 1 90 25 ARG B N 1
ATOM 1067 C CA . ARG B 1 25 ? 6.484 11.617 4.484 1 90 25 ARG B CA 1
ATOM 1068 C C . ARG B 1 25 ? 6.309 12.977 3.816 1 90 25 ARG B C 1
ATOM 1070 O O . ARG B 1 25 ? 6.656 13.148 2.646 1 90 25 ARG B O 1
ATOM 1077 N N . GLY B 1 26 ? 5.668 13.797 4.488 1 86 26 GLY B N 1
ATOM 1078 C CA . GLY B 1 26 ? 5.492 15.164 4.02 1 86 26 GLY B CA 1
ATOM 1079 C C . GLY B 1 26 ? 5.656 16.188 5.121 1 86 26 GLY B C 1
ATOM 1080 O O . GLY B 1 26 ? 6.285 15.922 6.145 1 86 26 GLY B O 1
ATOM 1081 N N . LYS B 1 27 ? 5.293 17.375 4.746 1 85.94 27 LYS B N 1
ATOM 1082 C CA . LYS B 1 27 ? 5.352 18.484 5.703 1 85.94 27 LYS B CA 1
ATOM 1083 C C . LYS B 1 27 ? 3.953 18.984 6.043 1 85.94 27 LYS B C 1
ATOM 1085 O O . LYS B 1 27 ? 3.078 19.047 5.176 1 85.94 27 LYS B O 1
ATOM 1090 N N . ASN B 1 28 ? 3.791 19.234 7.363 1 85.56 28 ASN B N 1
ATOM 1091 C CA . ASN B 1 28 ? 2.533 19.875 7.727 1 85.56 28 ASN B CA 1
ATOM 1092 C C . ASN B 1 28 ? 2.578 21.375 7.465 1 85.56 28 ASN B C 1
ATOM 1094 O O . ASN B 1 28 ? 3.523 21.875 6.848 1 85.56 28 ASN B O 1
ATOM 1098 N N . LYS B 1 29 ? 1.556 22.156 7.891 1 82.56 29 LYS B N 1
ATOM 1099 C CA . LYS B 1 29 ? 1.409 23.578 7.586 1 82.56 29 LYS B CA 1
ATOM 1100 C C . LYS B 1 29 ? 2.555 24.375 8.188 1 82.56 29 LYS B C 1
ATOM 1102 O O . LYS B 1 29 ? 2.869 25.469 7.703 1 82.56 29 LYS B O 1
ATOM 1107 N N . ASP B 1 30 ? 3.158 23.875 9.234 1 86.88 30 ASP B N 1
ATOM 1108 C CA . ASP B 1 30 ? 4.23 24.578 9.922 1 86.88 30 ASP B CA 1
ATOM 1109 C C . ASP B 1 30 ? 5.598 24.172 9.375 1 86.88 30 ASP B C 1
ATOM 1111 O O . ASP B 1 30 ? 6.633 24.562 9.914 1 86.88 30 ASP B O 1
ATOM 1115 N N . GLY B 1 31 ? 5.598 23.281 8.383 1 86 31 GLY B N 1
ATOM 1116 C CA . GLY B 1 31 ? 6.848 22.859 7.77 1 86 31 GLY B CA 1
ATOM 1117 C C . GLY B 1 31 ? 7.512 21.719 8.5 1 86 31 GLY B C 1
ATOM 1118 O O . GLY B 1 31 ? 8.664 21.375 8.227 1 86 31 GLY B O 1
ATOM 1119 N N . GLN B 1 32 ? 6.75 21.172 9.469 1 89.38 32 GLN B N 1
ATOM 1120 C CA . GLN B 1 32 ? 7.297 20.047 10.211 1 89.38 32 GLN B CA 1
ATOM 1121 C C . GLN B 1 32 ? 7.008 18.734 9.492 1 89.38 32 GLN B C 1
ATOM 1123 O O . GLN B 1 32 ? 5.918 18.531 8.953 1 89.38 32 GLN B O 1
ATOM 1128 N N . ASP B 1 33 ? 7.98 17.828 9.594 1 89.75 33 ASP B N 1
ATOM 1129 C CA . ASP B 1 33 ? 7.789 16.516 8.992 1 89.75 33 ASP B CA 1
ATOM 1130 C C . ASP B 1 33 ? 6.648 15.758 9.68 1 89.75 33 ASP B C 1
ATOM 1132 O O . ASP B 1 33 ? 6.512 15.805 10.898 1 89.75 33 ASP B O 1
ATOM 1136 N N . CYS B 1 34 ? 5.816 15.148 8.812 1 92.06 34 CYS B N 1
ATOM 1137 C CA . CYS B 1 34 ? 4.738 14.289 9.305 1 92.06 34 CYS B CA 1
ATOM 1138 C C . CYS B 1 34 ? 4.484 13.141 8.344 1 92.06 34 CYS B C 1
ATOM 1140 O O . CYS B 1 34 ? 4.965 13.148 7.207 1 92.06 34 CYS B O 1
ATOM 1142 N N . ASP B 1 35 ? 3.846 12.125 8.891 1 93 35 ASP B N 1
ATOM 1143 C CA . ASP B 1 35 ? 3.5 10.953 8.086 1 93 35 ASP B CA 1
ATOM 1144 C C . ASP B 1 35 ? 2.008 10.93 7.766 1 93 35 ASP B C 1
ATOM 1146 O O . ASP B 1 35 ? 1.173 11.109 8.656 1 93 35 ASP B O 1
ATOM 1150 N N . TRP B 1 36 ? 1.719 10.789 6.477 1 93.12 36 TRP B N 1
ATOM 1151 C CA . TRP B 1 36 ? 0.358 10.625 5.973 1 93.12 36 TRP B CA 1
ATOM 1152 C C . TRP B 1 36 ? 0.101 9.18 5.559 1 93.12 36 TRP B C 1
ATOM 1154 O O . TRP B 1 36 ? 0.677 8.695 4.582 1 93.12 36 TRP B O 1
ATOM 1164 N N . MET B 1 37 ? -0.787 8.523 6.293 1 95.25 37 MET B N 1
ATOM 1165 C CA . MET B 1 37 ? -1.111 7.133 5.988 1 95.25 37 MET B CA 1
ATOM 1166 C C . MET B 1 37 ? -2.453 7.031 5.27 1 95.25 37 MET B C 1
ATOM 1168 O O . MET B 1 37 ? -3.426 7.676 5.664 1 95.25 37 MET B O 1
ATOM 1172 N N . GLN B 1 38 ? -2.494 6.285 4.188 1 94.75 38 GLN B N 1
ATOM 1173 C CA . GLN B 1 38 ? -3.709 5.895 3.479 1 94.75 38 GLN B CA 1
ATOM 1174 C C . GLN B 1 38 ? -3.859 4.375 3.438 1 94.75 38 GLN B C 1
ATOM 1176 O O . GLN B 1 38 ? -2.883 3.656 3.217 1 94.75 38 GLN B O 1
ATOM 1181 N N . ALA B 1 39 ? -5.023 3.979 3.66 1 95.56 39 ALA B N 1
ATOM 1182 C CA . ALA B 1 39 ? -5.312 2.547 3.633 1 95.56 39 ALA B CA 1
ATOM 1183 C C . ALA B 1 39 ? -6.668 2.271 2.986 1 95.56 39 ALA B C 1
ATOM 1185 O O . ALA B 1 39 ? -7.59 3.082 3.096 1 95.56 39 ALA B O 1
ATOM 1186 N N . TRP B 1 40 ? -6.727 1.123 2.312 1 94.38 40 TRP B N 1
ATOM 1187 C CA . TRP B 1 40 ? -7.977 0.731 1.669 1 94.38 40 TRP B CA 1
ATOM 1188 C C . TRP B 1 40 ? -8.164 -0.782 1.722 1 94.38 40 TRP B C 1
ATOM 1190 O O . TRP B 1 40 ? -7.211 -1.523 1.979 1 94.38 40 TRP B O 1
ATOM 1200 N N . ARG B 1 41 ? -9.414 -1.163 1.587 1 92.62 41 ARG B N 1
ATOM 1201 C CA . ARG B 1 41 ? -9.789 -2.551 1.337 1 92.62 41 ARG B CA 1
ATOM 1202 C C . ARG B 1 41 ? -10.953 -2.635 0.354 1 92.62 41 ARG B C 1
ATOM 1204 O O . ARG B 1 41 ? -12.023 -2.074 0.601 1 92.62 41 ARG B O 1
ATOM 1211 N N . ASN B 1 42 ? -10.656 -3.281 -0.722 1 91.5 42 ASN B N 1
ATOM 1212 C CA . ASN B 1 42 ? -11.672 -3.51 -1.738 1 91.5 42 ASN B CA 1
ATOM 1213 C C . ASN B 1 42 ? -11.977 -4.996 -1.908 1 91.5 42 ASN B C 1
ATOM 1215 O O . ASN B 1 42 ? -11.078 -5.781 -2.229 1 91.5 42 ASN B O 1
ATOM 1219 N N . THR B 1 43 ? -13.234 -5.344 -1.678 1 88.62 43 THR B N 1
ATOM 1220 C CA . THR B 1 43 ? -13.703 -6.703 -1.929 1 88.62 43 THR B CA 1
ATOM 1221 C C . THR B 1 43 ? -14.852 -6.703 -2.928 1 88.62 43 THR B C 1
ATOM 1223 O O . THR B 1 43 ? -15.234 -5.648 -3.441 1 88.62 43 THR B O 1
ATOM 1226 N N . MET B 1 44 ? -15.289 -7.824 -3.244 1 87.38 44 MET B N 1
ATOM 1227 C CA . MET B 1 44 ? -16.422 -7.941 -4.164 1 87.38 44 MET B CA 1
ATOM 1228 C C . MET B 1 44 ? -17.688 -7.395 -3.533 1 87.38 44 MET B C 1
ATOM 1230 O O . MET B 1 44 ? -18.656 -7.082 -4.238 1 87.38 44 MET B O 1
ATOM 1234 N N . LYS B 1 45 ? -17.719 -7.191 -2.268 1 89.56 45 LYS B N 1
ATOM 1235 C CA . LYS B 1 45 ? -18.969 -6.859 -1.578 1 89.56 45 LYS B CA 1
ATOM 1236 C C . LYS B 1 45 ? -18.891 -5.477 -0.938 1 89.56 45 LYS B C 1
ATOM 1238 O O . LYS B 1 45 ? -19.922 -4.824 -0.73 1 89.56 45 LYS B O 1
ATOM 1243 N N . SER B 1 46 ? -17.594 -5.094 -0.575 1 91.75 46 SER B N 1
ATOM 1244 C CA . SER B 1 46 ? -17.5 -3.84 0.166 1 91.75 46 SER B CA 1
ATOM 1245 C C . SER B 1 46 ? -16.125 -3.193 -0.037 1 91.75 46 SER B C 1
ATOM 1247 O O . SER B 1 46 ? -15.117 -3.891 -0.16 1 91.75 46 SER B O 1
ATOM 1249 N N . ASN B 1 47 ? -16.188 -1.921 -0.034 1 94.12 47 ASN B N 1
ATOM 1250 C CA . ASN B 1 47 ? -14.969 -1.135 -0.12 1 94.12 47 ASN B CA 1
ATOM 1251 C C . ASN B 1 47 ? -14.828 -0.18 1.062 1 94.12 47 ASN B C 1
ATOM 1253 O O . ASN B 1 47 ? -15.828 0.331 1.572 1 94.12 47 ASN B O 1
ATOM 1257 N N . LYS B 1 48 ? -13.625 -0.035 1.519 1 95.12 48 LYS B N 1
ATOM 1258 C CA . LYS B 1 48 ? -13.305 0.835 2.646 1 95.12 48 LYS B CA 1
ATOM 1259 C C . LYS B 1 48 ? -12.148 1.769 2.307 1 95.12 48 LYS B C 1
ATOM 1261 O O . LYS B 1 48 ? -11.203 1.371 1.619 1 95.12 48 LYS B O 1
ATOM 1266 N N . ALA B 1 49 ? -12.227 2.965 2.738 1 96.06 49 ALA B N 1
ATOM 1267 C CA . ALA B 1 49 ? -11.164 3.963 2.609 1 96.06 49 ALA B CA 1
ATOM 1268 C C . ALA B 1 49 ? -10.836 4.594 3.959 1 96.06 49 ALA B C 1
ATOM 1270 O O . ALA B 1 49 ? -11.734 5.047 4.676 1 96.06 49 ALA B O 1
ATOM 1271 N N . TYR B 1 50 ? -9.586 4.637 4.297 1 96.75 50 TYR B N 1
ATOM 1272 C CA . TYR B 1 50 ? -9.172 5.152 5.598 1 96.75 50 TYR B CA 1
ATOM 1273 C C . TYR B 1 50 ? -7.859 5.918 5.488 1 96.75 50 TYR B C 1
ATOM 1275 O O . TYR B 1 50 ? -6.957 5.508 4.754 1 96.75 50 TYR B O 1
ATOM 1283 N N . SER B 1 51 ? -7.77 7.035 6.25 1 96.88 51 SER B N 1
ATOM 1284 C CA . SER B 1 51 ? -6.539 7.816 6.27 1 96.88 51 SER B CA 1
ATOM 1285 C C . SER B 1 51 ? -6.32 8.469 7.633 1 96.88 51 SER B C 1
ATOM 1287 O O . SER B 1 51 ? -7.285 8.789 8.336 1 96.88 51 SER B O 1
ATOM 1289 N N . GLU B 1 52 ? -5.074 8.648 7.965 1 96 52 GLU B N 1
ATOM 1290 C CA . GLU B 1 52 ? -4.676 9.367 9.172 1 96 52 GLU B CA 1
ATOM 1291 C C . GLU B 1 52 ? -3.377 10.141 8.945 1 96 52 GLU B C 1
ATOM 1293 O O . GLU B 1 52 ? -2.58 9.781 8.07 1 96 52 GLU B O 1
ATOM 1298 N N . VAL B 1 53 ? -3.223 11.125 9.742 1 94.06 53 VAL B N 1
ATOM 1299 C CA . VAL B 1 53 ? -1.98 11.891 9.797 1 94.06 53 VAL B CA 1
ATOM 1300 C C . VAL B 1 53 ? -1.408 11.844 11.211 1 94.06 53 VAL B C 1
ATOM 1302 O O . VAL B 1 53 ? -2.139 12.023 12.188 1 94.06 53 VAL B O 1
ATOM 1305 N N . ARG B 1 54 ? -0.18 11.5 11.289 1 95.19 54 ARG B N 1
ATOM 1306 C CA . ARG B 1 54 ? 0.5 11.461 12.578 1 95.19 54 ARG B CA 1
ATOM 1307 C C . ARG B 1 54 ? 1.947 11.93 12.445 1 95.19 54 ARG B C 1
ATOM 1309 O O . ARG B 1 54 ? 2.391 12.297 11.359 1 95.19 54 ARG B O 1
ATOM 1316 N N . GLY B 1 55 ? 2.666 11.953 13.602 1 92.81 55 GLY B N 1
ATOM 1317 C CA . GLY B 1 55 ? 4.082 12.289 13.594 1 92.81 55 GLY B CA 1
ATOM 1318 C C . GLY B 1 55 ? 4.938 11.266 12.875 1 92.81 55 GLY B C 1
ATOM 1319 O O . GLY B 1 55 ? 4.473 10.156 12.586 1 92.81 55 GLY B O 1
ATOM 1320 N N . VAL B 1 56 ? 6.164 11.703 12.578 1 91.88 56 VAL B N 1
ATOM 1321 C CA . VAL B 1 56 ? 7.121 10.891 11.828 1 91.88 56 VAL B CA 1
ATOM 1322 C C . VAL B 1 56 ? 7.312 9.547 12.523 1 91.88 56 VAL B C 1
ATOM 1324 O O . VAL B 1 56 ? 7.395 9.477 13.75 1 91.88 56 VAL B O 1
ATOM 1327 N N . ASP B 1 57 ? 7.312 8.453 11.719 1 91.06 57 ASP B N 1
ATOM 1328 C CA . ASP B 1 57 ? 7.664 7.098 12.125 1 91.06 57 ASP B CA 1
ATOM 1329 C C . ASP B 1 57 ? 6.562 6.473 12.977 1 91.06 57 ASP B C 1
ATOM 1331 O O . ASP B 1 57 ? 6.812 5.523 13.727 1 91.06 57 ASP B O 1
ATOM 1335 N N . HIS B 1 58 ? 5.328 6.996 12.844 1 92.44 58 HIS B N 1
ATOM 1336 C CA . HIS B 1 58 ? 4.191 6.395 13.523 1 92.44 58 HIS B CA 1
ATOM 1337 C C . HIS B 1 58 ? 3.859 5.023 12.945 1 92.44 58 HIS B C 1
ATOM 1339 O O . HIS B 1 58 ? 3.49 4.105 13.672 1 92.44 58 HIS B O 1
ATOM 1345 N N . TRP B 1 59 ? 3.969 4.906 11.633 1 90.31 59 TRP B N 1
ATOM 1346 C CA . TRP B 1 59 ? 3.594 3.674 10.953 1 90.31 59 TRP B CA 1
ATOM 1347 C C . TRP B 1 59 ? 4.828 2.947 10.43 1 90.31 59 TRP B C 1
ATOM 1349 O O . TRP B 1 59 ? 4.945 2.699 9.227 1 90.31 59 TRP B O 1
ATOM 1359 N N . LYS B 1 60 ? 5.621 2.473 11.234 1 83.44 60 LYS B N 1
ATOM 1360 C CA . LYS B 1 60 ? 6.734 1.627 10.812 1 83.44 60 LYS B CA 1
ATOM 1361 C C . LYS B 1 60 ? 6.273 0.19 10.586 1 83.44 60 LYS B C 1
ATOM 1363 O O . LYS B 1 60 ? 5.48 -0.347 11.359 1 83.44 60 LYS B O 1
ATOM 1368 N N . PHE B 1 61 ? 6.746 -0.39 9.516 1 75.12 61 PHE B N 1
ATOM 1369 C CA . PHE B 1 61 ? 6.34 -1.732 9.125 1 75.12 61 PHE B CA 1
ATOM 1370 C C . PHE B 1 61 ? 6.516 -2.715 10.273 1 75.12 61 PHE B C 1
ATOM 1372 O O . PHE B 1 61 ? 5.691 -3.609 10.469 1 75.12 61 PHE B O 1
ATOM 1379 N N . LYS B 1 62 ? 7.602 -2.484 10.992 1 71.75 62 LYS B N 1
ATOM 1380 C CA . LYS B 1 62 ? 7.98 -3.463 12.008 1 71.75 62 LYS B CA 1
ATOM 1381 C C . LYS B 1 62 ? 7.09 -3.348 13.242 1 71.75 62 LYS B C 1
ATOM 1383 O O . LYS B 1 62 ? 7.113 -4.223 14.109 1 71.75 62 LYS B O 1
ATOM 1388 N N . HIS B 1 63 ? 6.332 -2.25 13.258 1 77.38 63 HIS B N 1
ATOM 1389 C CA . HIS B 1 63 ? 5.441 -2.066 14.398 1 77.38 63 HIS B CA 1
ATOM 1390 C C . HIS B 1 63 ? 4.066 -2.664 14.125 1 77.38 63 HIS B C 1
ATOM 1392 O O . HIS B 1 63 ? 3.145 -1.955 13.719 1 77.38 63 HIS B O 1
ATOM 1398 N N . ALA B 1 64 ? 3.932 -3.887 14.531 1 70.25 64 ALA B N 1
ATOM 1399 C CA . ALA B 1 64 ? 2.738 -4.664 14.211 1 70.25 64 ALA B CA 1
ATOM 1400 C C . ALA B 1 64 ? 1.495 -4.043 14.844 1 70.25 64 ALA B C 1
ATOM 1402 O O . ALA B 1 64 ? 0.422 -4.031 14.234 1 70.25 64 ALA B O 1
ATOM 1403 N N . GLY B 1 65 ? 1.731 -3.605 15.984 1 78.25 65 GLY B N 1
ATOM 1404 C CA . GLY B 1 65 ? 0.582 -3.102 16.719 1 78.25 65 GLY B CA 1
ATOM 1405 C C . GLY B 1 65 ? -0.12 -1.954 16.016 1 78.25 65 GLY B C 1
ATOM 1406 O O . GLY B 1 65 ? -1.35 -1.873 16.031 1 78.25 65 GLY B O 1
ATOM 1407 N N . VAL B 1 66 ? 0.591 -1.146 15.328 1 86.31 66 VAL B N 1
ATOM 1408 C CA . VAL B 1 66 ? -0.009 0.035 14.719 1 86.31 66 VAL B CA 1
ATOM 1409 C C . VAL B 1 66 ? -0.838 -0.377 13.508 1 86.31 66 VAL B C 1
ATOM 1411 O O . VAL B 1 66 ? -1.893 0.205 13.242 1 86.31 66 VAL B O 1
ATOM 1414 N N . TRP B 1 67 ? -0.41 -1.375 12.859 1 87.31 67 TRP B N 1
ATOM 1415 C CA . TRP B 1 67 ? -1.123 -1.782 11.656 1 87.31 67 TRP B CA 1
ATOM 1416 C C . TRP B 1 67 ? -2.389 -2.559 12.008 1 87.31 67 TRP B C 1
ATOM 1418 O O . TRP B 1 67 ? -3.367 -2.535 11.258 1 87.31 67 TRP B O 1
ATOM 1428 N N . ALA B 1 68 ? -2.346 -3.27 13.117 1 85.69 68 ALA B N 1
ATOM 1429 C CA . ALA B 1 68 ? -3.58 -3.879 13.609 1 85.69 68 ALA B CA 1
ATOM 1430 C C . ALA B 1 68 ? -4.641 -2.82 13.891 1 85.69 68 ALA B C 1
ATOM 1432 O O . ALA B 1 68 ? -5.82 -3.016 13.586 1 85.69 68 ALA B O 1
ATOM 1433 N N . VAL B 1 69 ? -4.238 -1.752 14.477 1 89.5 69 VAL B N 1
ATOM 1434 C CA . VAL B 1 69 ? -5.148 -0.645 14.766 1 89.5 69 VAL B CA 1
ATOM 1435 C C . VAL B 1 69 ? -5.672 -0.057 13.453 1 89.5 69 VAL B C 1
ATOM 1437 O O . VAL B 1 69 ? -6.867 0.205 13.32 1 89.5 69 VAL B O 1
ATOM 1440 N N . VAL B 1 70 ? -4.844 0.137 12.445 1 91.31 70 VAL B N 1
ATOM 1441 C CA . VAL B 1 70 ? -5.242 0.656 11.141 1 91.31 70 VAL B CA 1
ATOM 1442 C C . VAL B 1 70 ? -6.273 -0.275 10.508 1 91.31 70 VAL B C 1
ATOM 1444 O O . VAL B 1 70 ? -7.273 0.183 9.945 1 91.31 70 VAL B O 1
ATOM 1447 N N . ALA B 1 71 ? -5.98 -1.567 10.641 1 88.94 71 ALA B N 1
ATOM 1448 C CA . ALA B 1 71 ? -6.906 -2.547 10.078 1 88.94 71 ALA B CA 1
ATOM 1449 C C . ALA B 1 71 ? -8.289 -2.428 10.719 1 88.94 71 ALA B C 1
ATOM 1451 O O . ALA B 1 71 ? -9.305 -2.479 10.023 1 88.94 71 ALA B O 1
ATOM 1452 N N . GLU B 1 72 ? -8.297 -2.289 11.969 1 91.88 72 GLU B N 1
ATOM 1453 C CA . GLU B 1 72 ? -9.555 -2.174 12.688 1 91.88 72 GLU B CA 1
ATOM 1454 C C . GLU B 1 72 ? -10.305 -0.9 12.305 1 91.88 72 GLU B C 1
ATOM 1456 O O . GLU B 1 72 ? -11.5 -0.94 12.008 1 91.88 72 GLU B O 1
ATOM 1461 N N . LYS B 1 73 ? -9.633 0.145 12.32 1 94.06 73 LYS B N 1
ATOM 1462 C CA . LYS B 1 73 ? -10.25 1.424 11.984 1 94.06 73 LYS B CA 1
ATOM 1463 C C . LYS B 1 73 ? -10.727 1.441 10.531 1 94.06 73 LYS B C 1
ATOM 1465 O O . LYS B 1 73 ? -11.805 1.961 10.234 1 94.06 73 LYS B O 1
ATOM 1470 N N . MET B 1 74 ? -9.875 0.964 9.656 1 93.88 74 MET B N 1
ATOM 1471 C CA . MET B 1 74 ? -10.266 0.855 8.25 1 93.88 74 MET B CA 1
ATOM 1472 C C . MET B 1 74 ? -11.508 -0.014 8.094 1 93.88 74 MET B C 1
ATOM 1474 O O . MET B 1 74 ? -12.406 0.316 7.324 1 93.88 74 MET B O 1
ATOM 1478 N N . GLY B 1 75 ? -11.508 -1.159 8.82 1 91.94 75 GLY B N 1
ATOM 1479 C CA . GLY B 1 75 ? -12.664 -2.039 8.781 1 91.94 75 GLY B CA 1
ATOM 1480 C C . GLY B 1 75 ? -13.953 -1.346 9.18 1 91.94 75 GLY B C 1
ATOM 1481 O O . GLY B 1 75 ? -15.031 -1.685 8.68 1 91.94 75 GLY B O 1
ATOM 1482 N N . ASP B 1 76 ? -13.812 -0.375 10.008 1 94.94 76 ASP B N 1
ATOM 1483 C CA . ASP B 1 76 ? -14.977 0.347 10.508 1 94.94 76 ASP B CA 1
ATOM 1484 C C . ASP B 1 76 ? -15.273 1.575 9.648 1 94.94 76 ASP B C 1
ATOM 1486 O O . ASP B 1 76 ? -16.25 2.283 9.883 1 94.94 76 ASP B O 1
ATOM 1490 N N . SER B 1 77 ? -14.438 1.864 8.672 1 95.88 77 SER B N 1
ATOM 1491 C CA . SER B 1 77 ? -14.617 3.055 7.844 1 95.88 77 SER B CA 1
ATOM 1492 C C . SER B 1 77 ? -15.641 2.816 6.742 1 95.88 77 SER B C 1
ATOM 1494 O O . SER B 1 77 ? -16.344 1.809 6.75 1 95.88 77 SER B O 1
ATOM 1496 N N . ASN B 1 78 ? -15.82 3.838 5.883 1 95.81 78 ASN B N 1
ATOM 1497 C CA . ASN B 1 78 ? -16.766 3.787 4.77 1 95.81 78 ASN B CA 1
ATOM 1498 C C . ASN B 1 78 ? -16.094 4.16 3.451 1 95.81 78 ASN B C 1
ATOM 1500 O O . ASN B 1 78 ? -14.914 3.887 3.25 1 95.81 78 ASN B O 1
ATOM 1504 N N . LEU B 1 79 ? -16.938 4.594 2.549 1 96.06 79 LEU B N 1
ATOM 1505 C CA . LEU B 1 79 ? -16.438 4.879 1.207 1 96.06 79 LEU B CA 1
ATOM 1506 C C . LEU B 1 79 ? -15.672 6.199 1.179 1 96.06 79 LEU B C 1
ATOM 1508 O O . LEU B 1 79 ? -15.023 6.527 0.184 1 96.06 79 LEU B O 1
ATOM 1512 N N . MET B 1 80 ? -15.75 6.941 2.277 1 95.19 80 MET B N 1
ATOM 1513 C CA . MET B 1 80 ? -15.023 8.203 2.408 1 95.19 80 MET B CA 1
ATOM 1514 C C . MET B 1 80 ? -14.547 8.414 3.84 1 95.19 80 MET B C 1
ATOM 1516 O O . MET B 1 80 ? -15.203 7.98 4.789 1 95.19 80 MET B O 1
ATOM 1520 N N . ASN B 1 81 ? -13.391 8.969 3.939 1 96 81 ASN B N 1
ATOM 1521 C CA . ASN B 1 81 ? -12.82 9.344 5.23 1 96 81 ASN B CA 1
ATOM 1522 C C . ASN B 1 81 ? -12.07 10.672 5.145 1 96 81 ASN B C 1
ATOM 1524 O O . ASN B 1 81 ? -11.352 10.922 4.176 1 96 81 ASN B O 1
ATOM 1528 N N . VAL B 1 82 ? -12.32 11.492 6.109 1 93.44 82 VAL B N 1
ATOM 1529 C CA . VAL B 1 82 ? -11.617 12.758 6.23 1 93.44 82 VAL B CA 1
ATOM 1530 C C . VAL B 1 82 ? -10.805 12.781 7.523 1 93.44 82 VAL B C 1
ATOM 1532 O O . VAL B 1 82 ? -11.305 12.406 8.586 1 93.44 82 VAL B O 1
ATOM 1535 N N . GLU B 1 83 ? -9.602 13.227 7.371 1 94.5 83 GLU B N 1
ATOM 1536 C CA . GLU B 1 83 ? -8.695 13.328 8.516 1 94.5 83 GLU B CA 1
ATOM 1537 C C . GLU B 1 83 ? -8.094 14.727 8.617 1 94.5 83 GLU B C 1
ATOM 1539 O O . GLU B 1 83 ? -7.625 15.281 7.621 1 94.5 83 GLU B O 1
ATOM 1544 N N . LYS B 1 84 ? -8.219 15.234 9.789 1 91.19 84 LYS B N 1
ATOM 1545 C CA . LYS B 1 84 ? -7.492 16.453 10.148 1 91.19 84 LYS B CA 1
ATOM 1546 C C . LYS B 1 84 ? -6.664 16.25 11.414 1 91.19 84 LYS B C 1
ATOM 1548 O O . LYS B 1 84 ? -7.18 15.773 12.43 1 91.19 84 LYS B O 1
ATOM 1553 N N . HIS B 1 85 ? -5.371 16.531 11.258 1 91.06 85 HIS B N 1
ATOM 1554 C CA . HIS B 1 85 ? -4.488 16.359 12.398 1 91.06 85 HIS B CA 1
ATOM 1555 C C . HIS B 1 85 ? -3.244 17.234 12.266 1 91.06 85 HIS B C 1
ATOM 1557 O O . HIS B 1 85 ? -2.562 17.203 11.242 1 91.06 85 HIS B O 1
ATOM 1563 N N . ASP B 1 86 ? -2.906 18 13.234 1 87.56 86 ASP B N 1
ATOM 1564 C CA . ASP B 1 86 ? -1.675 18.766 13.375 1 87.56 86 ASP B CA 1
ATOM 1565 C C . ASP B 1 86 ? -1.33 19.5 12.07 1 87.56 86 ASP B C 1
ATOM 1567 O O . ASP B 1 86 ? -0.197 19.406 11.594 1 87.56 86 ASP B O 1
ATOM 1571 N N . GLY B 1 87 ? -2.289 20.156 11.477 1 83.88 87 GLY B N 1
ATOM 1572 C CA . GLY B 1 87 ? -2.051 21 10.32 1 83.88 87 GLY B CA 1
ATOM 1573 C C . GLY B 1 87 ? -2.031 20.234 9.008 1 83.88 87 GLY B C 1
ATOM 1574 O O . GLY B 1 87 ? -1.66 20.766 7.969 1 83.88 87 GLY B O 1
ATOM 1575 N N . GLY B 1 88 ? -2.234 18.953 9.109 1 87.06 88 GLY B N 1
ATOM 1576 C CA . GLY B 1 88 ? -2.404 18.141 7.922 1 87.06 88 GLY B CA 1
ATOM 1577 C C . GLY B 1 88 ? -3.836 17.688 7.707 1 87.06 88 GLY B C 1
ATOM 1578 O O . GLY B 1 88 ? -4.578 17.484 8.672 1 87.06 88 GLY B O 1
ATOM 1579 N N . CYS B 1 89 ? -4.234 17.625 6.395 1 89.44 89 CYS B N 1
ATOM 1580 C CA . CYS B 1 89 ? -5.57 17.156 6.035 1 89.44 89 CYS B CA 1
ATOM 1581 C C . CYS B 1 89 ? -5.512 16.141 4.898 1 89.44 89 CYS B C 1
ATOM 1583 O O . CYS B 1 89 ? -4.754 16.328 3.943 1 89.44 89 CYS B O 1
ATOM 1585 N N . SER B 1 90 ? -6.219 15.141 5.035 1 91.94 90 SER B N 1
ATOM 1586 C CA . SER B 1 90 ? -6.348 14.172 3.949 1 91.94 90 SER B CA 1
ATOM 1587 C C . SER B 1 90 ? -7.801 13.773 3.727 1 91.94 90 SER B C 1
ATOM 1589 O O . SER B 1 90 ? -8.57 13.648 4.684 1 91.94 90 SER B O 1
ATOM 1591 N N . ILE B 1 91 ? -8.211 13.688 2.502 1 92.81 91 ILE B N 1
ATOM 1592 C CA . ILE B 1 91 ? -9.508 13.156 2.1 1 92.81 91 ILE B CA 1
ATOM 1593 C C . ILE B 1 91 ? -9.312 11.938 1.21 1 92.81 91 ILE B C 1
ATOM 1595 O O . ILE B 1 91 ? -8.586 11.992 0.215 1 92.81 91 ILE B O 1
ATOM 1599 N N . VAL B 1 92 ? -9.906 10.844 1.62 1 94.81 92 VAL B N 1
ATOM 1600 C CA . VAL B 1 92 ? -9.797 9.633 0.817 1 94.81 92 VAL B CA 1
ATOM 1601 C C . VAL B 1 92 ? -11.188 9.117 0.454 1 94.81 92 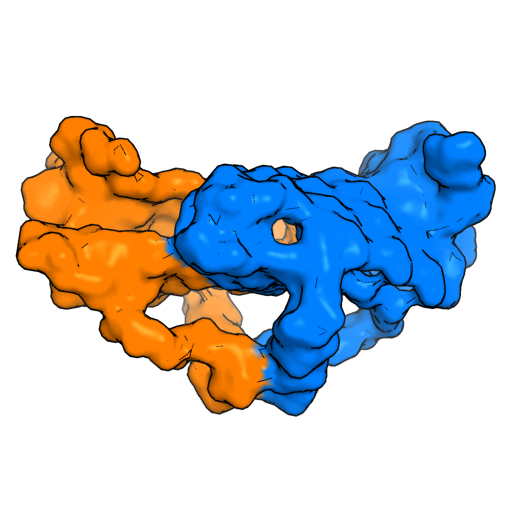VAL B C 1
ATOM 1603 O O . VAL B 1 92 ? -12.125 9.242 1.245 1 94.81 92 VAL B O 1
ATOM 1606 N N . THR B 1 93 ? -11.312 8.617 -0.761 1 94.62 93 THR B N 1
ATOM 1607 C CA . THR B 1 93 ? -12.555 8.039 -1.256 1 94.62 93 THR B CA 1
ATOM 1608 C C . THR B 1 93 ? -12.289 6.75 -2.021 1 94.62 93 THR B C 1
ATOM 1610 O O . THR B 1 93 ? -11.203 6.566 -2.584 1 94.62 93 THR B O 1
ATOM 1613 N N . VAL B 1 94 ? -13.219 5.832 -1.979 1 94.44 94 VAL B N 1
ATOM 1614 C CA . VAL B 1 94 ? -13.18 4.629 -2.809 1 94.44 94 VAL B CA 1
ATOM 1615 C C . VAL B 1 94 ? -14.555 4.379 -3.416 1 94.44 94 VAL B C 1
ATOM 1617 O O . VAL B 1 94 ? -15.578 4.66 -2.787 1 94.44 94 VAL B O 1
ATOM 1620 N N . GLY B 1 95 ? -14.602 3.98 -4.652 1 91.81 95 GLY B N 1
ATOM 1621 C CA . GLY B 1 95 ? -15.859 3.662 -5.312 1 91.81 95 GLY B CA 1
ATOM 1622 C C . GLY B 1 95 ? -16.578 2.484 -4.684 1 91.81 95 GLY B C 1
ATOM 1623 O O . GLY B 1 95 ? -16 1.741 -3.891 1 91.81 95 GLY B O 1
ATOM 1624 N N . ARG B 1 96 ? -17.922 2.254 -5.047 1 91.06 96 ARG B N 1
ATOM 1625 C CA . ARG B 1 96 ? -18.703 1.132 -4.539 1 91.06 96 ARG B CA 1
ATOM 1626 C C . ARG B 1 96 ? -18.281 -0.174 -5.203 1 91.06 96 ARG B C 1
ATOM 1628 O O . ARG B 1 96 ? -17.906 -0.187 -6.379 1 91.06 96 ARG B O 1
ATOM 1635 N N . ALA B 1 97 ? -18.266 -1.171 -4.387 1 86.5 97 ALA B N 1
ATOM 1636 C CA . ALA B 1 97 ? -17.984 -2.5 -4.922 1 86.5 97 ALA B CA 1
ATOM 1637 C C . ALA B 1 97 ? -18.922 -2.826 -6.09 1 86.5 97 ALA B C 1
ATOM 1639 O O . ALA B 1 97 ? -20.078 -2.42 -6.102 1 86.5 97 ALA B O 1
ATOM 1640 N N . PRO B 1 98 ? -18.438 -3.502 -7.117 1 81.56 98 PRO B N 1
ATOM 1641 C CA . PRO B 1 98 ? -17.141 -4.148 -7.215 1 81.56 98 PRO B CA 1
ATOM 1642 C C . PRO B 1 98 ? -16.078 -3.242 -7.84 1 81.56 98 PRO B C 1
ATOM 1644 O O . PRO B 1 98 ? -14.914 -3.643 -7.973 1 81.56 98 PRO B O 1
ATOM 1647 N N . THR B 1 99 ? -16.469 -2.004 -8.344 1 75.81 99 THR B N 1
ATOM 1648 C CA . THR B 1 99 ? -15.5 -1.089 -8.922 1 75.81 99 THR B CA 1
ATOM 1649 C C . THR B 1 99 ? -14.727 -0.36 -7.832 1 75.81 99 THR B C 1
ATOM 1651 O O . THR B 1 99 ? -15.297 0.068 -6.832 1 75.81 99 THR B O 1
ATOM 1654 N N . SER B 1 100 ? -13.422 -0.445 -7.953 1 79.94 100 SER B N 1
ATOM 1655 C CA . SER B 1 100 ? -12.711 0.192 -6.852 1 79.94 100 SER B CA 1
ATOM 1656 C C . SER B 1 100 ? -11.672 1.182 -7.363 1 79.94 100 SER B C 1
ATOM 1658 O O . SER B 1 100 ? -10.688 0.786 -7.984 1 79.94 100 SER B O 1
ATOM 1660 N N . ILE B 1 101 ? -12.008 2.404 -7.391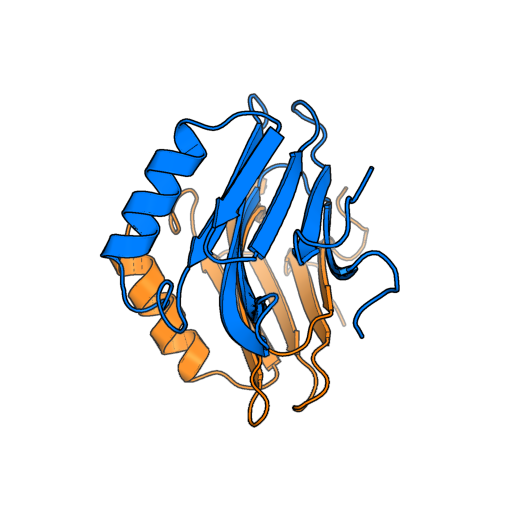 1 86.75 101 ILE B N 1
ATOM 1661 C CA . ILE B 1 101 ? -11.047 3.492 -7.547 1 86.75 101 ILE B CA 1
ATOM 1662 C C . ILE B 1 101 ? -10.836 4.188 -6.203 1 86.75 101 ILE B C 1
ATOM 1664 O O . ILE B 1 101 ? -11.758 4.773 -5.648 1 86.75 101 ILE B O 1
ATOM 1668 N N . TYR B 1 102 ? -9.719 3.969 -5.672 1 92.75 102 TYR B N 1
ATOM 1669 C CA . TYR B 1 102 ? -9.344 4.664 -4.445 1 92.75 102 TYR B CA 1
ATOM 1670 C C . TYR B 1 102 ? -8.562 5.938 -4.762 1 92.75 102 TYR B C 1
ATOM 1672 O O . TYR B 1 102 ? -7.598 5.906 -5.531 1 92.75 102 TYR B O 1
ATOM 1680 N N . GLU B 1 103 ? -9 7.02 -4.195 1 90.88 103 GLU B N 1
ATOM 1681 C CA . GLU B 1 103 ? -8.328 8.305 -4.375 1 90.88 103 GLU B CA 1
ATOM 1682 C C . GLU B 1 103 ? -8.039 8.969 -3.031 1 90.88 103 GLU B C 1
ATOM 1684 O O . GLU B 1 103 ? -8.898 9 -2.148 1 90.88 103 GLU B O 1
ATOM 1689 N N . ALA B 1 104 ? -6.867 9.414 -2.877 1 92.69 104 ALA B N 1
ATOM 1690 C CA . ALA B 1 104 ? -6.477 10.195 -1.703 1 92.69 104 ALA B CA 1
ATOM 1691 C C . ALA B 1 104 ? -5.953 11.57 -2.105 1 92.69 104 ALA B C 1
ATOM 1693 O O . ALA B 1 104 ? -5.148 11.688 -3.031 1 92.69 104 ALA B O 1
ATOM 1694 N N . VAL B 1 105 ? -6.406 12.547 -1.463 1 88.38 105 VAL B N 1
ATOM 1695 C CA . VAL B 1 105 ? -5.91 13.914 -1.61 1 88.38 105 VAL B CA 1
ATOM 1696 C C . VAL B 1 105 ? -5.312 14.391 -0.288 1 88.38 105 VAL B C 1
ATOM 1698 O O . VAL B 1 105 ? -5.98 14.359 0.749 1 88.38 105 VAL B O 1
ATOM 1701 N N . LEU B 1 106 ? -4.059 14.805 -0.296 1 88.81 106 LEU B N 1
ATOM 1702 C CA . LEU B 1 106 ? -3.324 15.258 0.878 1 88.81 106 LEU B CA 1
ATOM 1703 C C . LEU B 1 106 ? -3.053 16.75 0.803 1 88.81 106 LEU B C 1
ATOM 1705 O O . LEU B 1 106 ? -2.479 17.234 -0.175 1 88.81 106 LEU B O 1
ATOM 1709 N N . THR B 1 107 ? -3.492 17.406 1.787 1 84.12 107 THR B N 1
ATOM 1710 C CA . THR B 1 107 ? -3.395 18.875 1.743 1 84.12 107 THR B CA 1
ATOM 1711 C C . THR B 1 107 ? -2.871 19.422 3.068 1 84.12 107 THR B C 1
ATOM 1713 O O . THR B 1 107 ? -2.912 18.719 4.09 1 84.12 107 THR B O 1
ATOM 1716 N N . HIS B 1 108 ? -2.295 20.562 2.914 1 78.38 108 HIS B N 1
ATOM 1717 C CA . HIS B 1 108 ? -2.072 21.391 4.098 1 78.38 108 HIS B CA 1
ATOM 1718 C C . HIS B 1 108 ? -3.305 22.219 4.43 1 78.38 108 HIS B C 1
ATOM 1720 O O . HIS B 1 108 ? -4.043 22.625 3.527 1 78.38 108 HIS B O 1
ATOM 1726 N N . PRO B 1 109 ? -4.109 21.891 5.57 1 61.66 109 PRO B N 1
ATOM 1727 C CA . PRO B 1 109 ? -5.355 22.594 5.883 1 61.66 109 PRO B CA 1
ATOM 1728 C C . PRO B 1 109 ? -5.336 24.062 5.43 1 61.66 109 PRO B C 1
ATOM 1730 O O . PRO B 1 109 ? -6.395 24.641 5.18 1 61.66 109 PRO B O 1
ATOM 1733 N N . ASN B 1 110 ? -4.426 24.75 5.793 1 54.47 110 ASN B N 1
ATOM 1734 C CA . ASN B 1 110 ? -4.727 26.156 5.602 1 54.47 110 ASN B CA 1
ATOM 1735 C C . ASN B 1 110 ? -5.18 26.438 4.172 1 54.47 110 ASN B C 1
ATOM 1737 O O . ASN B 1 110 ? -5.445 27.594 3.82 1 54.47 110 ASN B O 1
ATOM 1741 N N . ILE B 1 111 ? -5.027 25.484 3.352 1 45.44 111 ILE B N 1
ATOM 1742 C CA . ILE B 1 111 ? -5.605 25.938 2.094 1 45.44 111 ILE B CA 1
ATOM 1743 C C . ILE B 1 111 ? -6.945 25.25 1.86 1 45.44 111 ILE B C 1
ATOM 1745 O O . ILE B 1 111 ? -7.047 24.016 1.981 1 45.44 111 ILE B O 1
ATOM 1749 N N . SER B 1 112 ? -8.055 25.906 2.252 1 40.59 112 SER B N 1
ATOM 1750 C CA . SER B 1 112 ? -9.422 25.484 2.004 1 40.59 112 SER B CA 1
ATOM 1751 C C . SER B 1 112 ? -9.523 24.672 0.721 1 40.59 112 SER B C 1
ATOM 1753 O O . SER B 1 112 ? -9.109 25.125 -0.346 1 40.59 112 SER B O 1
ATOM 1755 N N . PRO B 1 113 ? -9.555 23.422 0.877 1 37.94 113 PRO B N 1
ATOM 1756 C CA . PRO B 1 113 ? -9.781 22.844 -0.447 1 37.94 113 PRO B CA 1
ATOM 1757 C C . PRO B 1 113 ? -10.953 23.484 -1.183 1 37.94 113 PRO B C 1
ATOM 1759 O O . PRO B 1 113 ? -11.141 23.25 -2.379 1 37.94 113 PRO B O 1
ATOM 1762 N N . PHE B 1 114 ? -12.039 23.688 -0.438 1 31.31 114 PHE B N 1
ATOM 1763 C CA . PHE B 1 114 ? -13.18 24.438 -0.948 1 31.31 114 PHE B CA 1
ATOM 1764 C C . PHE B 1 114 ? -13.008 25.922 -0.668 1 31.31 114 PHE B C 1
ATOM 1766 O O . PHE B 1 114 ? -12.391 26.312 0.328 1 31.31 114 PHE B O 1
#

Organism: Hibiscus trionum (NCBI:txid183268)

pLDDT: mean 84.35, std 14.07, range [31.31, 96.88]

Secondary structure (DSSP, 8-state):
---TTSEEEEEEEE-SSEEEEEEEEEE-TTS-EEEEEEEEEE-SS-EEEEEEEEETTTT-TT-HHHHHHHHHHHHT-BSEEEEEETTEEEEEEEPPTT--EEEEEEE-TTS---/---TTSEEEEEEEE-SSEEEEEEEEEE-TTS-EEEEEEEEEE-SS-EEEEEEEESTTTT-TT-HHHHHHHHHHHHT-BSEEEEEETTEEEEEEEPPTT--EEEEEEE-TTS---

Solvent-accessible surface area (backbone atoms only — not comparable to full-atom values): 11220 Å² total; per-residue (Å²): 111,71,41,92,53,29,36,54,45,74,46,76,45,79,51,52,46,31,36,35,38,38,36,33,64,46,60,26,66,86,66,44,70,24,28,41,36,39,36,41,37,31,35,77,80,44,38,24,12,28,57,45,58,46,56,67,79,66,80,41,57,69,42,28,69,52,43,30,52,48,39,52,52,30,70,70,42,35,44,54,31,78,28,79,37,87,46,28,28,38,42,30,34,32,40,64,47,56,50,35,46,35,39,36,44,31,28,22,48,89,30,57,83,112,112,73,39,93,54,28,36,57,47,73,45,76,45,78,50,56,44,30,37,34,38,38,36,34,63,45,61,25,66,86,66,44,70,23,27,43,36,40,35,42,37,33,35,77,80,46,37,24,12,27,56,46,56,47,55,67,79,65,80,41,56,69,43,27,69,52,42,29,50,50,39,53,52,29,69,70,42,35,44,54,30,77,29,78,37,87,45,28,28,37,44,28,34,30,40,64,47,57,52,32,48,35,39,35,42,34,28,23,47,89,30,58,85,113

InterPro domains:
  IPR049065 Nakanori-like [PF21230] (5-107)
  IPR053085 Jasmonate-induced protein [PTHR36482] (5-109)

Radius of gyration: 17.1 Å; Cα contacts (8 Å, |Δi|>4): 614; chains: 2; bounding box: 38×50×40 Å

Foldseek 3Di:
DQDPLQWPDKDKDWDFFDWDKDWDWDAAPVRATKIKMWIWGHYQQFIFTDIEIGHPPQDDPVPVVSVVVVVVVRVVGHQWDWYDDDQKIKIWGFDGHRTTMIMMTIGRVVRPND/DQDPLQWPDKDKDWDFFDWDKDWDWDAAPVRATKIKMWIWGHYQQFIFTDIEIGHPPQDDPVPVVSVVVVVVVRVVGHQWDWYDDDQKIKIWGFDGPRTTMIMMIIGRVVRPPD

Sequence (228 aa):
MNTPNGQWGVFLHVGDESAGAVVYRGKNKDGQDCDWMQAWRNTMKSNKAYSEVRGVDHWKFKHAGVWAVVAEKMGDSNLMNVEKHDGGCSIVTVGRAPTSIYEAVLTHPNISPFMNTPNGQWGVFLHVGDESAGAVVYRGKNKDGQDCDWMQAWRNTMKSNKAYSEVRGVDHWKFKHAGVWAVVAEKMGDSNLMNVEKHDGGCSIVTVGRAPTSIYEAVLTHPNISPF